Protein AF-0000000065761982 (afdb_homodimer)

Nearest PDB structures (foldseek):
  3r3d-assembly1_B-2  TM=9.951E-01  e=4.400E-27  Arthrobacter sp.
  3r3f-assembly1_B-2  TM=9.953E-01  e=5.885E-27  Arthrobacter sp.
  3r3c-assembly1_A  TM=9.927E-01  e=8.841E-27  Arthrobacter sp.
  3r37-assembly1_A  TM=9.951E-01  e=1.253E-26  Arthrobacter sp.
  3r3a-assembly1_A  TM=9.871E-01  e=9.370E-27  Arthrobacter sp.

Radius of gyration: 19.41 Å; Cα contacts (8 Å, |Δi|>4): 729; chains: 2; bounding box: 53×60×63 Å

Sequence (302 aa):
MHRTSNGSHATGGNLPDVASHYPVAYEQTLDGTVGFVIDEMTPERATASVEVTDTLRQRWGLVHGGAYCALAEMLATEATVAVVHEKGMMAVGQSNHTSFFRPVKEGHVRAEAVRIHAGSTTWFWDVSLRDDAGRLCAVSSMSIAVRPRRDMHRTSNGSHATGGNLPDVASHYPVAYEQTLDGTVGFVIDEMTPERATASVEVTDTLRQRWGLVHGGAYCALAEMLATEATVAVVHEKGMMAVGQSNHTSFFRPVKEGHVRAEAVRIHAGSTTWFWDVSLRDDAGRLCAVSSMSIAVRPRRD

InterPro domains:
  IPR003736 Phenylacetic acid degradation-related domain [TIGR00369] (33-144)
  IPR006683 Thioesterase domain [PF03061] (61-138)
  IPR029069 HotDog domain superfamily [SSF54637] (15-150)

Secondary structure (DSSP, 8-state):
-----------STTS----S--SS-GGGSHHHHHT-EEEEE-SSEEEEEEE--GGGB-TTSSBPHHHHHHHHHHHHHHHHHHHHGGGTEEEEEEEEEEEE-S---SSEEEEEEEEEEE-SSEEEEEEEEE-TT--EEEEEEEEEEEEE---/-----------STTS----S--SS-GGGSHHHHHT-EEEEE-SSEEEEEEE--GGGB-TTSSBPHHHHHHHHHHHHHHHHHHHHGGGTEEEEEEEEEEEE-S---SSEEEEEEEEEEE-SSEEEEEEEEE-TT--EEEEEEEEEEEEE---

Structure (mmCIF, N/CA/C/O backbone):
data_AF-0000000065761982-model_v1
#
loop_
_entity.id
_entity.type
_entity.pdbx_description
1 polymer '4-hydroxybenzoyl-CoA thioesterase'
#
loop_
_atom_site.group_PDB
_atom_site.id
_atom_site.type_symbol
_atom_site.label_atom_id
_atom_site.label_alt_id
_atom_site.label_comp_id
_atom_site.label_asym_id
_atom_site.label_entity_id
_atom_site.label_seq_id
_atom_site.pdbx_PDB_ins_code
_atom_site.Cartn_x
_atom_site.Cartn_y
_atom_site.Cartn_z
_atom_site.occupancy
_atom_site.B_iso_or_equiv
_atom_site.auth_seq_id
_atom_site.auth_comp_id
_atom_site.auth_asym_id
_atom_site.auth_atom_id
_atom_site.pdbx_PDB_model_num
ATOM 1 N N . MET A 1 1 ? 24.828 -3.092 -42.219 1 27.5 1 MET A N 1
ATOM 2 C CA . MET A 1 1 ? 23.875 -4.047 -41.625 1 27.5 1 MET A CA 1
ATOM 3 C C . MET A 1 1 ? 23.516 -3.668 -40.219 1 27.5 1 MET A C 1
ATOM 5 O O . MET A 1 1 ? 24.359 -3.746 -39.312 1 27.5 1 MET A O 1
ATOM 9 N N . HIS A 1 2 ? 22.656 -2.654 -39.938 1 27.55 2 HIS A N 1
ATOM 10 C CA . HIS A 1 2 ? 22.281 -1.934 -38.719 1 27.55 2 HIS A CA 1
ATOM 11 C C . HIS A 1 2 ? 21.5 -2.828 -37.781 1 27.55 2 HIS A C 1
ATOM 13 O O . HIS A 1 2 ? 20.406 -3.305 -38.125 1 27.55 2 HIS A O 1
ATOM 19 N N . ARG A 1 3 ? 22.141 -3.551 -36.844 1 27.58 3 ARG A N 1
ATOM 20 C CA . ARG A 1 3 ? 21.562 -4.41 -35.812 1 27.58 3 ARG A CA 1
ATOM 21 C C . ARG A 1 3 ? 20.578 -3.635 -34.938 1 27.58 3 ARG A C 1
ATOM 23 O O . ARG A 1 3 ? 20.984 -2.721 -34.219 1 27.58 3 ARG A O 1
ATOM 30 N N . THR A 1 4 ? 19.344 -3.475 -35.375 1 27.02 4 THR A N 1
ATOM 31 C CA . THR A 1 4 ? 18.266 -2.893 -34.594 1 27.02 4 THR A CA 1
ATOM 32 C C . THR A 1 4 ? 18.109 -3.609 -33.25 1 27.02 4 THR A C 1
ATOM 34 O O . THR A 1 4 ? 17.938 -4.828 -33.219 1 27.02 4 THR A O 1
ATOM 37 N N . SER A 1 5 ? 18.922 -3.27 -32.219 1 27.19 5 SER A N 1
ATOM 38 C CA . SER A 1 5 ? 18.797 -3.713 -30.844 1 27.19 5 SER A CA 1
ATOM 39 C C . SER A 1 5 ? 17.359 -3.574 -30.344 1 27.19 5 SER A C 1
ATOM 41 O O . SER A 1 5 ? 16.844 -2.463 -30.219 1 27.19 5 SER A O 1
ATOM 43 N N . ASN A 1 6 ? 16.406 -4.301 -30.875 1 28.42 6 ASN A N 1
ATOM 44 C CA . ASN A 1 6 ? 15.062 -4.309 -30.312 1 28.42 6 ASN A CA 1
ATOM 45 C C . ASN A 1 6 ? 15.078 -4.531 -28.797 1 28.42 6 ASN A C 1
ATOM 47 O O . ASN A 1 6 ? 15.469 -5.602 -28.328 1 28.42 6 ASN A O 1
ATOM 51 N N . GLY A 1 7 ? 15.602 -3.559 -28.078 1 29.47 7 GLY A N 1
ATOM 52 C CA . GLY A 1 7 ? 15.43 -3.572 -26.625 1 29.47 7 GLY A CA 1
ATOM 53 C C . GLY A 1 7 ? 14.102 -4.145 -26.188 1 29.47 7 GLY A C 1
ATOM 54 O O . GLY A 1 7 ? 13.047 -3.617 -26.531 1 29.47 7 GLY A O 1
ATOM 55 N N . SER A 1 8 ? 13.977 -5.434 -26.078 1 30.44 8 SER A N 1
ATOM 56 C CA . SER A 1 8 ? 12.828 -6.078 -25.438 1 30.44 8 SER A CA 1
ATOM 57 C C . SER A 1 8 ? 12.344 -5.281 -24.234 1 30.44 8 SER A C 1
ATOM 59 O O . SER A 1 8 ? 13.125 -4.996 -23.312 1 30.44 8 SER A O 1
ATOM 61 N N . HIS A 1 9 ? 11.633 -4.27 -24.359 1 31.91 9 HIS A N 1
ATOM 62 C CA . HIS A 1 9 ? 10.867 -3.746 -23.219 1 31.91 9 HIS A CA 1
ATOM 63 C C . HIS A 1 9 ? 10.461 -4.863 -22.266 1 31.91 9 HIS A C 1
ATOM 65 O O . HIS A 1 9 ? 9.828 -5.836 -22.672 1 31.91 9 HIS A O 1
ATOM 71 N N . ALA A 1 10 ? 11.289 -5.227 -21.344 1 35.72 10 ALA A N 1
ATOM 72 C CA . ALA A 1 10 ? 10.969 -6.129 -20.25 1 35.72 10 ALA A CA 1
ATOM 73 C C . ALA A 1 10 ? 9.516 -5.965 -19.797 1 35.72 10 ALA A C 1
ATOM 75 O O . ALA A 1 10 ? 9.18 -4.992 -19.125 1 35.72 10 ALA A O 1
ATOM 76 N N . THR A 1 11 ? 8.5 -6.168 -20.5 1 37.25 11 THR A N 1
ATOM 77 C CA . THR A 1 11 ? 7.137 -6.391 -20.047 1 37.25 11 THR A CA 1
ATOM 78 C C . THR A 1 11 ? 7.129 -7.051 -18.672 1 37.25 11 THR A C 1
ATOM 80 O O . THR A 1 11 ? 8.148 -7.59 -18.219 1 37.25 11 THR A O 1
ATOM 83 N N . GLY A 1 12 ? 5.973 -6.984 -17.812 1 48.62 12 GLY A N 1
ATOM 84 C CA . GLY A 1 12 ? 5.605 -7.812 -16.688 1 48.62 12 GLY A CA 1
ATOM 85 C C . GLY A 1 12 ? 6.082 -9.25 -16.812 1 48.62 12 GLY A C 1
ATOM 86 O O . GLY A 1 12 ? 5.293 -10.188 -16.656 1 48.62 12 GLY A O 1
ATOM 87 N N . GLY A 1 13 ? 6.961 -9.477 -17.391 1 55.09 13 GLY A N 1
ATOM 88 C CA . GLY A 1 13 ? 7.301 -10.672 -18.141 1 55.09 13 GLY A CA 1
ATOM 89 C C . GLY A 1 13 ? 7.375 -11.914 -17.266 1 55.09 13 GLY A C 1
ATOM 90 O O . GLY A 1 13 ? 7.133 -13.023 -17.75 1 55.09 13 GLY A O 1
ATOM 91 N N . ASN A 1 14 ? 7.547 -11.688 -15.844 1 71.25 14 ASN A N 1
ATOM 92 C CA . ASN A 1 14 ? 7.688 -12.969 -15.148 1 71.25 14 ASN A CA 1
ATOM 93 C C . ASN A 1 14 ? 6.492 -13.258 -14.25 1 71.25 14 ASN A C 1
ATOM 95 O O . ASN A 1 14 ? 6.621 -13.945 -13.242 1 71.25 14 ASN A O 1
ATOM 99 N N . LEU A 1 15 ? 5.402 -12.633 -14.688 1 81.5 15 LEU A N 1
ATOM 100 C CA . LEU A 1 15 ? 4.207 -13.016 -13.938 1 81.5 15 LEU A CA 1
ATOM 101 C C . LEU A 1 15 ? 3.797 -14.445 -14.258 1 81.5 15 LEU A C 1
ATOM 103 O O . LEU A 1 15 ? 3.975 -14.914 -15.391 1 81.5 15 LEU A O 1
ATOM 107 N N . PRO A 1 16 ? 3.35 -15.062 -13.227 1 77.5 16 PRO A N 1
ATOM 108 C CA . PRO A 1 16 ? 2.828 -16.391 -13.578 1 77.5 16 PRO A CA 1
ATOM 109 C C . PRO A 1 16 ? 1.699 -16.312 -14.602 1 77.5 16 PRO A C 1
ATOM 111 O O . PRO A 1 16 ? 0.813 -15.469 -14.5 1 77.5 16 PRO A O 1
ATOM 114 N N . ASP A 1 17 ? 1.827 -17.016 -15.727 1 79.5 17 ASP A N 1
ATOM 115 C CA . ASP A 1 17 ? 0.763 -17.125 -16.719 1 79.5 17 ASP A CA 1
ATOM 116 C C . ASP A 1 17 ? -0.228 -18.234 -16.344 1 79.5 17 ASP A C 1
ATOM 118 O O . ASP A 1 17 ? -0.032 -19.391 -16.688 1 79.5 17 ASP A O 1
ATOM 122 N N . VAL A 1 18 ? -1.232 -17.797 -15.602 1 73.5 18 VAL A N 1
ATOM 123 C CA . VAL A 1 18 ? -2.135 -18.812 -15.07 1 73.5 18 VAL A CA 1
ATOM 124 C C . VAL A 1 18 ? -3.512 -18.672 -15.711 1 73.5 18 VAL A C 1
ATOM 126 O O . VAL A 1 18 ? -4.449 -19.391 -15.359 1 73.5 18 VAL A O 1
ATOM 129 N N . ALA A 1 19 ? -3.678 -17.781 -16.531 1 73.25 19 ALA A N 1
ATOM 130 C CA . ALA A 1 19 ? -4.953 -17.609 -17.219 1 73.25 19 ALA A CA 1
ATOM 131 C C . ALA A 1 19 ? -4.746 -17.047 -18.625 1 73.25 19 ALA A C 1
ATOM 133 O O . ALA A 1 19 ? -3.822 -16.266 -18.859 1 73.25 19 ALA A O 1
ATOM 134 N N . SER A 1 20 ? -5.617 -17.531 -19.453 1 70.81 20 SER A N 1
ATOM 135 C CA . SER A 1 20 ? -5.574 -17.016 -20.812 1 70.81 20 SER A CA 1
ATOM 136 C C . SER A 1 20 ? -5.918 -15.523 -20.859 1 70.81 20 SER A C 1
ATOM 138 O O . SER A 1 20 ? -5.324 -14.766 -21.625 1 70.81 20 SER A O 1
ATOM 140 N N . HIS A 1 21 ? -6.918 -15.258 -19.969 1 82.19 21 HIS A N 1
ATOM 141 C CA . HIS A 1 21 ? -7.352 -13.867 -19.891 1 82.19 21 HIS A CA 1
ATOM 142 C C . HIS A 1 21 ? -7.566 -13.438 -18.438 1 82.19 21 HIS A C 1
ATOM 144 O O . HIS A 1 21 ? -8.133 -14.188 -17.641 1 82.19 21 HIS A O 1
ATOM 150 N N . TYR A 1 22 ? -6.977 -12.266 -18.172 1 89.81 22 TYR A N 1
ATOM 151 C CA . TYR A 1 22 ? -7.215 -11.648 -16.859 1 89.81 22 TYR A CA 1
ATOM 152 C C . TYR A 1 22 ? -8.25 -10.539 -16.969 1 89.81 22 TYR A C 1
ATOM 154 O O . TYR A 1 22 ? -8.258 -9.773 -17.938 1 89.81 22 TYR A O 1
ATOM 162 N N . PRO A 1 23 ? -9.102 -10.398 -16.016 1 91.56 23 PRO A N 1
ATOM 163 C CA . PRO A 1 23 ? -10.133 -9.352 -16.031 1 91.56 23 PRO A CA 1
ATOM 164 C C . PRO A 1 23 ? -9.547 -7.957 -16.219 1 91.56 23 PRO A C 1
ATOM 166 O O . PRO A 1 23 ? -10.195 -7.082 -16.797 1 91.56 23 PRO A O 1
ATOM 169 N N . VAL A 1 24 ? -8.352 -7.754 -15.727 1 94.56 24 VAL A N 1
ATOM 170 C CA . VAL A 1 24 ? -7.684 -6.465 -15.891 1 94.56 24 VAL A CA 1
ATOM 171 C C . VAL A 1 24 ? -6.305 -6.672 -16.516 1 94.56 24 VAL A C 1
ATOM 173 O O . VAL A 1 24 ? -5.512 -7.48 -16.016 1 94.56 24 VAL A O 1
ATOM 176 N N . ALA A 1 25 ? -6.133 -5.898 -17.594 1 93.5 25 ALA A N 1
ATOM 177 C CA . ALA A 1 25 ? -4.797 -5.941 -18.188 1 93.5 25 ALA A CA 1
ATOM 178 C C . ALA A 1 25 ? -3.748 -5.41 -17.219 1 93.5 25 ALA A C 1
ATOM 180 O O . ALA A 1 25 ? -3.98 -4.41 -16.531 1 93.5 25 ALA A O 1
ATOM 181 N N . TYR A 1 26 ? -2.668 -6.082 -17.203 1 93.38 26 TYR A N 1
ATOM 182 C CA . TYR A 1 26 ? -1.64 -5.738 -16.234 1 93.38 26 TYR A CA 1
ATOM 183 C C . TYR A 1 26 ? -1.338 -4.246 -16.25 1 93.38 26 TYR A C 1
ATOM 185 O O . TYR A 1 26 ? -1.271 -3.6 -15.211 1 93.38 26 TYR A O 1
ATOM 193 N N . GLU A 1 27 ? -1.198 -3.68 -17.438 1 94.62 27 GLU A N 1
ATOM 194 C CA . GLU A 1 27 ? -0.799 -2.285 -17.594 1 94.62 27 GLU A CA 1
ATOM 195 C C . GLU A 1 27 ? -1.862 -1.34 -17.047 1 94.62 27 GLU A C 1
ATOM 197 O O . GLU A 1 27 ? -1.591 -0.16 -16.812 1 94.62 27 GLU A O 1
ATOM 202 N N . GLN A 1 28 ? -3.008 -1.863 -16.812 1 96.94 28 GLN A N 1
ATOM 203 C CA . GLN A 1 28 ? -4.105 -1.03 -16.344 1 96.94 28 GLN A CA 1
ATOM 204 C C . GLN A 1 28 ? -4.293 -1.186 -14.828 1 96.94 28 GLN A C 1
ATOM 206 O O . GLN A 1 28 ? -5.043 -0.427 -14.211 1 96.94 28 GLN A O 1
ATOM 211 N N . THR A 1 29 ? -3.598 -2.225 -14.25 1 98.31 29 THR A N 1
ATOM 212 C CA . THR A 1 29 ? -3.682 -2.488 -12.812 1 98.31 29 THR A CA 1
ATOM 213 C C . THR A 1 29 ? -2.848 -1.48 -12.031 1 98.31 29 THR A C 1
ATOM 215 O O . THR A 1 29 ? -2.104 -0.692 -12.617 1 98.31 29 THR A O 1
ATOM 218 N N . LEU A 1 30 ? -3.014 -1.509 -10.695 1 98.69 30 LEU A N 1
ATOM 219 C CA . LEU A 1 30 ? -2.119 -0.748 -9.836 1 98.69 30 LEU A CA 1
ATOM 220 C C . LEU A 1 30 ? -0.662 -1.081 -10.133 1 98.69 30 LEU A C 1
ATOM 222 O O . LEU A 1 30 ? 0.16 -0.181 -10.32 1 98.69 30 LEU A O 1
ATOM 226 N N . ASP A 1 31 ? -0.368 -2.359 -10.234 1 98.31 31 ASP A N 1
ATOM 227 C CA . ASP A 1 31 ? 0.996 -2.832 -10.445 1 98.31 31 ASP A CA 1
ATOM 228 C C . ASP A 1 31 ? 1.575 -2.26 -11.742 1 98.31 31 ASP A C 1
ATOM 230 O O . ASP A 1 31 ? 2.697 -1.75 -11.75 1 98.31 31 ASP A O 1
ATOM 234 N N . GLY A 1 32 ? 0.803 -2.355 -12.758 1 97.75 32 GLY A N 1
ATOM 235 C CA . GLY A 1 32 ? 1.251 -1.851 -14.047 1 97.75 32 GLY A CA 1
ATOM 236 C C . GLY A 1 32 ? 1.387 -0.341 -14.078 1 97.75 32 GLY A C 1
ATOM 237 O O . GLY A 1 32 ? 2.324 0.19 -14.68 1 97.75 32 GLY A O 1
ATOM 238 N N . THR A 1 33 ? 0.476 0.28 -13.453 1 97.88 33 THR A N 1
ATOM 239 C CA . THR A 1 33 ? 0.459 1.738 -13.43 1 97.88 33 THR A CA 1
ATOM 240 C C . THR A 1 33 ? 1.71 2.283 -12.75 1 97.88 33 THR A C 1
ATOM 242 O O . THR A 1 33 ? 2.307 3.254 -13.219 1 97.88 33 THR A O 1
ATOM 245 N N . VAL A 1 34 ? 2.113 1.638 -11.68 1 98.19 34 VAL A N 1
ATOM 246 C CA . VAL A 1 34 ? 3.256 2.166 -10.945 1 98.19 34 VAL A CA 1
ATOM 247 C C . VAL A 1 34 ? 4.547 1.559 -11.484 1 98.19 34 VAL A C 1
ATOM 249 O O . VAL A 1 34 ? 5.641 2.043 -11.195 1 98.19 34 VAL A O 1
ATOM 252 N N . GLY A 1 35 ? 4.461 0.451 -12.102 1 98.06 35 GLY A N 1
ATOM 253 C CA . GLY A 1 35 ? 5.613 -0.066 -12.82 1 98.06 35 GLY A CA 1
ATOM 254 C C . GLY A 1 35 ? 6.324 -1.185 -12.086 1 98.06 35 GLY A C 1
ATOM 255 O O . GLY A 1 35 ? 7.547 -1.322 -12.18 1 98.06 35 GLY A O 1
ATOM 256 N N . PHE A 1 36 ? 5.617 -2.02 -11.367 1 98.56 36 PHE A N 1
ATOM 257 C CA . PHE A 1 36 ? 6.234 -3.162 -10.703 1 98.56 36 PHE A CA 1
ATOM 258 C C . PHE A 1 36 ? 6.688 -4.203 -11.719 1 98.56 36 PHE A C 1
ATOM 260 O O . PHE A 1 36 ? 5.973 -4.488 -12.688 1 98.56 36 PHE A O 1
ATOM 267 N N . VAL A 1 37 ? 7.887 -4.73 -11.43 1 97.94 37 VAL A N 1
ATOM 268 C CA . VAL A 1 37 ? 8.43 -5.77 -12.297 1 97.94 37 VAL A CA 1
ATOM 269 C C . VAL A 1 37 ? 8.906 -6.949 -11.461 1 97.94 37 VAL A C 1
ATOM 271 O O . VAL A 1 37 ? 9.703 -6.785 -10.539 1 97.94 37 VAL A O 1
ATOM 274 N N . ILE A 1 38 ? 8.398 -8.117 -11.766 1 98.12 38 ILE A N 1
ATOM 275 C CA . ILE A 1 38 ? 8.961 -9.312 -11.141 1 98.12 38 ILE A CA 1
ATOM 276 C C . ILE A 1 38 ? 10.25 -9.711 -11.852 1 98.12 38 ILE A C 1
ATOM 278 O O . ILE A 1 38 ? 10.266 -9.906 -13.062 1 98.12 38 ILE A O 1
ATOM 282 N N . ASP A 1 39 ? 11.258 -9.93 -11.062 1 97.94 39 ASP A N 1
ATOM 283 C CA . ASP A 1 39 ? 12.578 -10.203 -11.625 1 97.94 39 ASP A CA 1
ATOM 284 C C . ASP A 1 39 ? 12.859 -11.703 -11.664 1 97.94 39 ASP A C 1
ATOM 286 O O . ASP A 1 39 ? 13.43 -12.203 -12.633 1 97.94 39 ASP A O 1
ATOM 290 N N . GLU A 1 40 ? 12.594 -12.312 -10.547 1 97.19 40 GLU A N 1
ATOM 291 C CA . GLU A 1 40 ? 12.781 -13.75 -10.375 1 97.19 40 GLU A CA 1
ATOM 292 C C . GLU A 1 40 ? 11.695 -14.352 -9.484 1 97.19 40 GLU A C 1
ATOM 294 O O . GLU A 1 40 ? 11.156 -13.664 -8.617 1 97.19 40 GLU A O 1
ATOM 299 N N . MET A 1 41 ? 11.438 -15.648 -9.805 1 97.25 41 MET A N 1
ATOM 300 C CA . MET A 1 41 ? 10.43 -16.297 -8.977 1 97.25 41 MET A CA 1
ATOM 301 C C . MET A 1 41 ? 10.688 -17.812 -8.906 1 97.25 41 MET A C 1
ATOM 303 O O . MET A 1 41 ? 10.758 -18.484 -9.93 1 97.25 41 MET A O 1
ATOM 307 N N . THR A 1 42 ? 10.891 -18.25 -7.773 1 95.81 42 THR A N 1
ATOM 308 C CA . THR A 1 42 ? 10.867 -19.656 -7.406 1 95.81 42 THR A CA 1
ATOM 309 C C . THR A 1 42 ? 9.781 -19.922 -6.363 1 95.81 42 THR A C 1
ATOM 311 O O . THR A 1 42 ? 9.18 -18.984 -5.832 1 95.81 42 THR A O 1
ATOM 314 N N . PRO A 1 43 ? 9.5 -21.172 -6.082 1 95.56 43 PRO A N 1
ATOM 315 C CA . PRO A 1 43 ? 8.461 -21.469 -5.098 1 95.56 43 PRO A CA 1
ATOM 316 C C . PRO A 1 43 ? 8.766 -20.891 -3.717 1 95.56 43 PRO A C 1
ATOM 318 O O . PRO A 1 43 ? 7.852 -20.609 -2.941 1 95.56 43 PRO A O 1
ATOM 321 N N . GLU A 1 44 ? 10.016 -20.656 -3.453 1 97.94 44 GLU A N 1
ATOM 322 C CA . GLU A 1 44 ? 10.367 -20.281 -2.084 1 97.94 44 GLU A CA 1
ATOM 323 C C . GLU A 1 44 ? 10.93 -18.875 -2.021 1 97.94 44 GLU A C 1
ATOM 325 O O . GLU A 1 44 ? 11.18 -18.344 -0.935 1 97.94 44 GLU A O 1
ATOM 330 N N . ARG A 1 45 ? 11.203 -18.328 -3.178 1 98.44 45 ARG A N 1
ATOM 331 C CA . ARG A 1 45 ? 11.844 -17.031 -3.242 1 98.44 45 ARG A CA 1
ATOM 332 C C . ARG A 1 45 ? 11.438 -16.281 -4.512 1 98.44 45 ARG A C 1
ATOM 334 O O . ARG A 1 45 ? 11.367 -16.875 -5.59 1 98.44 45 ARG A O 1
ATOM 341 N N . ALA A 1 46 ? 11.219 -14.969 -4.344 1 98.69 46 ALA A N 1
ATOM 342 C CA . ALA A 1 46 ? 10.93 -14.133 -5.504 1 98.69 46 ALA A CA 1
ATOM 343 C C . ALA A 1 46 ? 11.5 -12.727 -5.316 1 98.69 46 ALA A C 1
ATOM 345 O O . ALA A 1 46 ? 11.633 -12.25 -4.188 1 98.69 46 ALA A O 1
ATOM 346 N N . THR A 1 47 ? 11.852 -12.109 -6.434 1 98.81 47 THR A N 1
ATOM 347 C CA . THR A 1 47 ? 12.336 -10.734 -6.406 1 98.81 47 THR A CA 1
ATOM 348 C C . THR A 1 47 ? 11.57 -9.867 -7.406 1 98.81 47 THR A C 1
ATOM 350 O O . THR A 1 47 ? 11.094 -10.367 -8.43 1 98.81 47 THR A O 1
ATOM 353 N N . ALA A 1 48 ? 11.445 -8.625 -7.059 1 98.81 48 ALA A N 1
ATOM 354 C CA . ALA A 1 48 ? 10.82 -7.617 -7.91 1 98.81 48 ALA A CA 1
ATOM 355 C C . ALA A 1 48 ? 11.508 -6.262 -7.742 1 98.81 48 ALA A C 1
ATOM 357 O O . ALA A 1 48 ? 12.234 -6.043 -6.77 1 98.81 48 ALA A O 1
ATOM 358 N N . SER A 1 49 ? 11.25 -5.418 -8.695 1 98.81 49 SER A N 1
ATOM 359 C CA . SER A 1 49 ? 11.797 -4.066 -8.633 1 98.81 49 SER A CA 1
ATOM 360 C C . SER A 1 49 ? 10.844 -3.051 -9.25 1 98.81 49 SER A C 1
ATOM 362 O O . SER A 1 49 ? 9.898 -3.424 -9.953 1 98.81 49 SER A O 1
ATOM 364 N N . VAL A 1 50 ? 11.141 -1.801 -8.953 1 98.88 50 VAL A N 1
ATOM 365 C CA . VAL A 1 50 ? 10.391 -0.69 -9.539 1 98.88 50 VAL A CA 1
ATOM 366 C C . VAL A 1 50 ? 11.273 0.554 -9.594 1 98.88 50 VAL A C 1
ATOM 368 O O . VAL A 1 50 ? 12.055 0.814 -8.664 1 98.88 50 VAL A O 1
ATOM 371 N N . GLU A 1 51 ? 11.148 1.215 -10.695 1 98.88 51 GLU A N 1
ATOM 372 C CA . GLU A 1 51 ? 11.773 2.529 -10.789 1 98.88 51 GLU A CA 1
ATOM 373 C C . GLU A 1 51 ? 10.977 3.574 -10.008 1 98.88 51 GLU A C 1
ATOM 375 O O . GLU A 1 51 ? 9.75 3.6 -10.078 1 98.88 51 GLU A O 1
ATOM 380 N N . VAL A 1 52 ? 11.719 4.441 -9.273 1 98.88 52 VAL A N 1
ATOM 381 C CA . VAL A 1 52 ? 11.062 5.52 -8.547 1 98.88 52 VAL A CA 1
ATOM 382 C C . VAL A 1 52 ? 10.703 6.648 -9.516 1 98.88 52 VAL A C 1
ATOM 384 O O . VAL A 1 52 ? 11.586 7.371 -9.984 1 98.88 52 VAL A O 1
ATOM 387 N N . THR A 1 53 ? 9.461 6.773 -9.852 1 98.75 53 THR A N 1
ATOM 388 C CA . THR A 1 53 ? 8.875 7.871 -10.617 1 98.75 53 THR A CA 1
ATOM 389 C C . THR A 1 53 ? 7.91 8.672 -9.75 1 98.75 53 THR A C 1
ATOM 391 O O . THR A 1 53 ? 7.672 8.328 -8.594 1 98.75 53 THR A O 1
ATOM 394 N N . ASP A 1 54 ? 7.383 9.703 -10.242 1 98.5 54 ASP A N 1
ATOM 395 C CA . ASP A 1 54 ? 6.445 10.516 -9.484 1 98.5 54 ASP A CA 1
ATOM 396 C C . ASP A 1 54 ? 5.207 9.711 -9.086 1 98.5 54 ASP A C 1
ATOM 398 O O . ASP A 1 54 ? 4.637 9.93 -8.016 1 98.5 54 ASP A O 1
ATOM 402 N N . THR A 1 55 ? 4.824 8.766 -9.883 1 98.38 55 THR A N 1
ATOM 403 C CA . THR A 1 55 ? 3.633 7.961 -9.625 1 98.38 55 THR A CA 1
ATOM 404 C C . THR A 1 55 ? 3.84 7.051 -8.422 1 98.38 55 THR A C 1
ATOM 406 O O . THR A 1 55 ? 2.885 6.469 -7.902 1 98.38 55 THR A O 1
ATOM 409 N N . LEU A 1 56 ? 5.059 6.914 -7.957 1 98.69 56 LEU A N 1
ATOM 410 C CA . LEU A 1 56 ? 5.359 6.086 -6.793 1 98.69 56 LEU A CA 1
ATOM 411 C C . LEU A 1 56 ? 5.512 6.945 -5.543 1 98.69 56 LEU A C 1
ATOM 413 O O . LEU A 1 56 ? 5.633 6.414 -4.434 1 98.69 56 LEU A O 1
ATOM 417 N N . ARG A 1 57 ? 5.484 8.258 -5.695 1 98.69 57 ARG A N 1
ATOM 418 C CA . ARG A 1 57 ? 5.863 9.172 -4.625 1 98.69 57 ARG A CA 1
ATOM 419 C C . ARG A 1 57 ? 4.633 9.766 -3.945 1 98.69 57 ARG A C 1
ATOM 421 O O . ARG A 1 57 ? 3.533 9.734 -4.504 1 98.69 57 ARG A O 1
ATOM 428 N N . GLN A 1 58 ? 4.891 10.219 -2.756 1 97.25 58 GLN A N 1
ATOM 429 C CA . GLN A 1 58 ? 3.992 11.164 -2.107 1 97.25 58 GLN A CA 1
ATOM 430 C C . GLN A 1 58 ? 4.398 12.609 -2.416 1 97.25 58 GLN A C 1
ATOM 432 O O . GLN A 1 58 ? 5.395 12.844 -3.104 1 97.25 58 GLN A O 1
ATOM 437 N N . ARG A 1 59 ? 3.596 13.516 -2.049 1 95.06 59 ARG A N 1
ATOM 438 C CA . ARG A 1 59 ? 3.707 14.883 -2.557 1 95.06 59 ARG A CA 1
ATOM 439 C C . ARG A 1 59 ? 4.992 15.547 -2.072 1 95.06 59 ARG A C 1
ATOM 441 O O . ARG A 1 59 ? 5.441 16.531 -2.648 1 95.06 59 ARG A O 1
ATOM 448 N N . TRP A 1 60 ? 5.664 15.031 -1.065 1 94.5 60 TRP A N 1
ATOM 449 C CA . TRP A 1 60 ? 6.906 15.602 -0.56 1 94.5 60 TRP A CA 1
ATOM 450 C C . TRP A 1 60 ? 8.109 15.008 -1.286 1 94.5 60 TRP A C 1
ATOM 452 O O . TRP A 1 60 ? 9.258 15.344 -0.977 1 94.5 60 TRP A O 1
ATOM 462 N N . GLY A 1 61 ? 7.855 14.078 -2.131 1 97.25 61 GLY A N 1
ATOM 463 C CA . GLY A 1 61 ? 8.906 13.602 -3.014 1 97.25 61 GLY A CA 1
ATOM 464 C C . GLY A 1 61 ? 9.484 12.266 -2.58 1 97.25 61 GLY A C 1
ATOM 465 O O . GLY A 1 61 ? 10.336 11.695 -3.271 1 97.25 61 GLY A O 1
ATOM 466 N N . LEU A 1 62 ? 9.062 11.82 -1.493 1 98.12 62 LEU A N 1
ATOM 467 C CA . LEU A 1 62 ? 9.5 10.508 -1.019 1 98.12 62 LEU A CA 1
ATOM 468 C C . LEU A 1 62 ? 8.633 9.398 -1.605 1 98.12 62 LEU A C 1
ATOM 470 O O . LEU A 1 62 ? 7.457 9.625 -1.913 1 98.12 62 LEU A O 1
ATOM 474 N N . VAL A 1 63 ? 9.25 8.219 -1.742 1 98.88 63 VAL A N 1
ATOM 475 C CA . VAL A 1 63 ? 8.422 7.062 -2.074 1 98.88 63 VAL A CA 1
ATOM 476 C C . VAL A 1 63 ? 7.309 6.906 -1.043 1 98.88 63 VAL A C 1
ATOM 478 O O . VAL A 1 63 ? 7.551 7.008 0.162 1 98.88 63 VAL A O 1
ATOM 481 N N . HIS A 1 64 ? 6.148 6.719 -1.521 1 98.94 64 HIS A N 1
ATOM 482 C CA . HIS A 1 64 ? 4.957 6.531 -0.702 1 98.94 64 HIS A CA 1
ATOM 483 C C . HIS A 1 64 ? 5.059 5.258 0.135 1 98.94 64 HIS A C 1
ATOM 485 O O . HIS A 1 64 ? 5.398 4.195 -0.385 1 98.94 64 HIS A O 1
ATOM 491 N N . GLY A 1 65 ? 4.766 5.312 1.426 1 98.88 65 GLY A N 1
ATOM 492 C CA . GLY A 1 65 ? 4.781 4.105 2.24 1 98.88 65 GLY A CA 1
ATOM 493 C C . GLY A 1 65 ? 3.891 3.008 1.691 1 98.88 65 GLY A C 1
ATOM 494 O O . GLY A 1 65 ? 4.211 1.823 1.816 1 98.88 65 GLY A O 1
ATOM 495 N N . GLY A 1 66 ? 2.795 3.381 1.152 1 98.88 66 GLY A N 1
ATOM 496 C CA . GLY A 1 66 ? 1.87 2.439 0.541 1 98.88 66 GLY A CA 1
ATOM 497 C C . GLY A 1 66 ? 2.455 1.727 -0.665 1 98.88 66 GLY A C 1
ATOM 498 O O . GLY A 1 66 ? 1.983 0.654 -1.048 1 98.88 66 GLY A O 1
ATOM 499 N N . ALA A 1 67 ? 3.418 2.369 -1.307 1 98.94 67 ALA A N 1
ATOM 500 C CA . ALA A 1 67 ? 4.07 1.729 -2.447 1 98.94 67 ALA A CA 1
ATOM 501 C C . ALA A 1 67 ? 4.883 0.517 -2.002 1 98.94 67 ALA A C 1
ATOM 503 O O . ALA A 1 67 ? 4.895 -0.513 -2.68 1 98.94 67 ALA A O 1
ATOM 504 N N . TYR A 1 68 ? 5.59 0.668 -0.874 1 98.94 68 TYR A N 1
ATOM 505 C CA . TYR A 1 68 ? 6.293 -0.481 -0.316 1 98.94 68 TYR A CA 1
ATOM 506 C C . TYR A 1 68 ? 5.328 -1.627 -0.031 1 98.94 68 TYR A C 1
ATOM 508 O O . TYR A 1 68 ? 5.602 -2.777 -0.386 1 98.94 68 TYR A O 1
ATOM 516 N N . CYS A 1 69 ? 4.234 -1.289 0.604 1 99 69 CYS A N 1
ATOM 517 C CA . CYS A 1 69 ? 3.219 -2.285 0.925 1 99 69 CYS A CA 1
ATOM 518 C C . CYS A 1 69 ? 2.725 -2.986 -0.335 1 99 69 CYS A C 1
ATOM 520 O O . CYS A 1 69 ? 2.625 -4.215 -0.369 1 99 69 CYS A O 1
ATOM 522 N N . ALA A 1 70 ? 2.443 -2.203 -1.326 1 98.94 70 ALA A N 1
ATOM 523 C CA . ALA A 1 70 ? 1.878 -2.746 -2.559 1 98.94 70 ALA A CA 1
ATOM 524 C C . ALA A 1 70 ? 2.869 -3.676 -3.252 1 98.94 70 ALA A C 1
ATOM 526 O O . ALA A 1 70 ? 2.486 -4.73 -3.766 1 98.94 70 ALA A O 1
ATOM 527 N N . LEU A 1 71 ? 4.125 -3.279 -3.301 1 98.94 71 LEU A N 1
ATOM 528 C CA . LEU A 1 71 ? 5.152 -4.109 -3.928 1 98.94 71 LEU A CA 1
ATOM 529 C C . LEU A 1 71 ? 5.289 -5.441 -3.203 1 98.94 71 LEU A C 1
ATOM 531 O O . LEU A 1 71 ? 5.34 -6.496 -3.84 1 98.94 71 LEU A O 1
ATOM 535 N N . ALA A 1 72 ? 5.344 -5.355 -1.914 1 98.94 72 ALA A N 1
ATOM 536 C CA . ALA A 1 72 ? 5.422 -6.57 -1.105 1 98.94 72 ALA A CA 1
ATOM 537 C C . ALA A 1 72 ? 4.191 -7.449 -1.315 1 98.94 72 ALA A C 1
ATOM 539 O O . ALA A 1 72 ? 4.309 -8.664 -1.468 1 98.94 72 ALA A O 1
ATOM 540 N N . GLU A 1 73 ? 3.037 -6.844 -1.302 1 98.88 73 GLU A N 1
ATOM 541 C CA . GLU A 1 73 ? 1.768 -7.539 -1.491 1 98.88 73 GLU A CA 1
ATOM 542 C C . GLU A 1 73 ? 1.736 -8.273 -2.828 1 98.88 73 GLU A C 1
ATOM 544 O O . GLU A 1 73 ? 1.438 -9.469 -2.875 1 98.88 73 GLU A O 1
ATOM 549 N N . MET A 1 74 ? 2.059 -7.566 -3.852 1 98.69 74 MET A N 1
ATOM 550 C CA . MET A 1 74 ? 2.049 -8.164 -5.184 1 98.69 74 MET A CA 1
ATOM 551 C C . MET A 1 74 ? 3.023 -9.336 -5.266 1 98.69 74 MET A C 1
ATOM 553 O O . MET A 1 74 ? 2.67 -10.406 -5.754 1 98.69 74 MET A O 1
ATOM 557 N N . LEU A 1 75 ? 4.188 -9.133 -4.754 1 98.81 75 LEU A N 1
ATOM 558 C CA . LEU A 1 75 ? 5.242 -10.133 -4.887 1 98.81 75 LEU A CA 1
ATOM 559 C C . LEU A 1 75 ? 4.875 -11.414 -4.152 1 98.81 75 LEU A C 1
ATOM 561 O O . LEU A 1 75 ? 4.965 -12.508 -4.719 1 98.81 75 LEU A O 1
ATOM 565 N N . ALA A 1 76 ? 4.477 -11.25 -2.906 1 98.81 76 ALA A N 1
ATOM 566 C CA . ALA A 1 76 ? 4.125 -12.422 -2.102 1 98.81 76 ALA A CA 1
ATOM 567 C C . ALA A 1 76 ? 2.928 -13.156 -2.695 1 98.81 76 ALA A C 1
ATOM 569 O O . ALA A 1 76 ? 2.918 -14.383 -2.764 1 98.81 76 ALA A O 1
ATOM 570 N N . THR A 1 77 ? 1.936 -12.453 -3.111 1 98.56 77 THR A N 1
ATOM 571 C CA . THR A 1 77 ? 0.732 -13.07 -3.66 1 98.56 77 THR A CA 1
ATOM 572 C C . THR A 1 77 ? 1.041 -13.789 -4.973 1 98.56 77 THR A C 1
ATOM 574 O O . THR A 1 77 ? 0.654 -14.945 -5.16 1 98.56 77 THR A O 1
ATOM 577 N N . GLU A 1 78 ? 1.77 -13.141 -5.855 1 97.75 78 GLU A N 1
ATOM 578 C CA . GLU A 1 78 ? 2.084 -13.758 -7.141 1 97.75 78 GLU A CA 1
ATOM 579 C C . GLU A 1 78 ? 2.975 -14.984 -6.965 1 97.75 78 GLU A C 1
ATOM 581 O O . GLU A 1 78 ? 2.842 -15.961 -7.699 1 97.75 78 GLU A O 1
ATOM 586 N N . ALA A 1 79 ? 3.902 -14.875 -6.031 1 98 79 ALA A N 1
ATOM 587 C CA . ALA A 1 79 ? 4.746 -16.031 -5.762 1 98 79 ALA A CA 1
ATOM 588 C C . ALA A 1 79 ? 3.918 -17.219 -5.262 1 98 79 ALA A C 1
ATOM 590 O O . ALA A 1 79 ? 4.203 -18.375 -5.594 1 98 79 ALA A O 1
ATOM 591 N N . THR A 1 80 ? 2.961 -16.922 -4.465 1 98.38 80 THR A N 1
ATOM 592 C CA . THR A 1 80 ? 2.064 -17.969 -3.98 1 98.38 80 THR A CA 1
ATOM 593 C C . THR A 1 80 ? 1.218 -18.531 -5.121 1 98.38 80 THR A C 1
ATOM 595 O O . THR A 1 80 ? 1.098 -19.75 -5.277 1 98.38 80 THR A O 1
ATOM 598 N N . VAL A 1 81 ? 0.656 -17.672 -5.938 1 97.25 81 VAL A N 1
ATOM 599 C CA . VAL A 1 81 ? -0.167 -18.062 -7.078 1 97.25 81 VAL A CA 1
ATOM 600 C C . VAL A 1 81 ? 0.619 -19 -7.992 1 97.25 81 VAL A C 1
ATOM 602 O O . VAL A 1 81 ? 0.088 -20.016 -8.461 1 97.25 81 VAL A O 1
ATOM 605 N N . ALA A 1 82 ? 1.842 -18.734 -8.18 1 95.75 82 ALA A N 1
ATOM 606 C CA . ALA A 1 82 ? 2.693 -19.5 -9.078 1 95.75 82 ALA A CA 1
ATOM 607 C C . ALA A 1 82 ? 2.754 -20.969 -8.648 1 95.75 82 ALA A C 1
ATOM 609 O O . ALA A 1 82 ? 2.93 -21.859 -9.484 1 95.75 82 ALA A O 1
ATOM 610 N N . VAL A 1 83 ? 2.566 -21.156 -7.414 1 96.31 83 VAL A N 1
ATOM 611 C CA . VAL A 1 83 ? 2.701 -22.516 -6.895 1 96.31 83 VAL A CA 1
ATOM 612 C C . VAL A 1 83 ? 1.326 -23.172 -6.816 1 96.31 83 VAL A C 1
ATOM 614 O O . VAL A 1 83 ? 1.164 -24.328 -7.207 1 96.31 83 VAL A O 1
ATOM 617 N N . VAL A 1 84 ? 0.335 -22.422 -6.488 1 96.81 84 VAL A N 1
ATOM 618 C CA . VAL A 1 84 ? -0.881 -23.094 -6.039 1 96.81 84 VAL A CA 1
ATOM 619 C C . VAL A 1 84 ? -1.906 -23.125 -7.168 1 96.81 84 VAL A C 1
ATOM 621 O O . VAL A 1 84 ? -2.863 -23.891 -7.129 1 96.81 84 VAL A O 1
ATOM 624 N N . HIS A 1 85 ? -1.777 -22.328 -8.109 1 94.31 85 HIS A N 1
ATOM 625 C CA . HIS A 1 85 ? -2.809 -22.188 -9.133 1 94.31 85 HIS A CA 1
ATOM 626 C C . HIS A 1 85 ? -3.012 -23.484 -9.906 1 94.31 85 HIS A C 1
ATOM 628 O O . HIS A 1 85 ? -4.148 -23.859 -10.203 1 94.31 85 HIS A O 1
ATOM 634 N N . GLU A 1 86 ? -1.956 -24.141 -10.203 1 91.5 86 GLU A N 1
ATOM 635 C CA . GLU A 1 86 ? -2.045 -25.375 -10.977 1 91.5 86 GLU A CA 1
ATOM 636 C C . GLU A 1 86 ? -2.738 -26.469 -10.188 1 91.5 86 GLU A C 1
ATOM 638 O O . GLU A 1 86 ? -3.201 -27.469 -10.758 1 91.5 86 GLU A O 1
ATOM 643 N N . LYS A 1 87 ? -2.752 -26.234 -8.953 1 93.62 87 LYS A N 1
ATOM 644 C CA . LYS A 1 87 ? -3.385 -27.219 -8.078 1 93.62 87 LYS A CA 1
ATOM 645 C C . LYS A 1 87 ? -4.855 -26.891 -7.852 1 93.62 87 LYS A C 1
ATOM 647 O O . LYS A 1 87 ? -5.484 -27.422 -6.934 1 93.62 87 LYS A O 1
ATOM 652 N N . GLY A 1 88 ? -5.32 -25.938 -8.609 1 94.12 88 GLY A N 1
ATOM 653 C CA . GLY A 1 88 ? -6.73 -25.594 -8.508 1 94.12 88 GLY A CA 1
ATOM 654 C C . GLY A 1 88 ? -7.031 -24.641 -7.367 1 94.12 88 GLY A C 1
ATOM 655 O O . GLY A 1 88 ? -8.172 -24.547 -6.914 1 94.12 88 GLY A O 1
ATOM 656 N N . MET A 1 89 ? -5.973 -23.984 -6.863 1 96.31 89 MET A N 1
ATOM 657 C CA . MET A 1 89 ? -6.148 -23.078 -5.738 1 96.31 89 MET A CA 1
ATOM 658 C C . MET A 1 89 ? -5.969 -21.625 -6.18 1 96.31 89 MET A C 1
ATOM 660 O O . MET A 1 89 ? -5.367 -21.359 -7.219 1 96.31 89 MET A O 1
ATOM 664 N N . MET A 1 90 ? -6.562 -20.734 -5.395 1 96 90 MET A N 1
ATOM 665 C CA . MET A 1 90 ? -6.34 -19.297 -5.535 1 96 90 MET A CA 1
ATOM 666 C C . MET A 1 90 ? -5.629 -18.734 -4.309 1 96 90 MET A C 1
ATOM 668 O O . MET A 1 90 ? -5.633 -19.344 -3.244 1 96 90 MET A O 1
ATOM 672 N N . ALA A 1 91 ? -5.039 -17.609 -4.461 1 97.5 91 ALA A N 1
ATOM 673 C CA . ALA A 1 91 ? -4.34 -16.922 -3.377 1 97.5 91 ALA A CA 1
ATOM 674 C C . ALA A 1 91 ? -4.699 -15.445 -3.338 1 97.5 91 ALA A C 1
ATOM 676 O O . ALA A 1 91 ? -4.746 -14.781 -4.379 1 97.5 91 ALA A O 1
ATOM 677 N N . VAL A 1 92 ? -4.969 -14.914 -2.145 1 98 92 VAL A N 1
ATOM 678 C CA . VAL A 1 92 ? -5.262 -13.5 -1.94 1 98 92 VAL A CA 1
ATOM 679 C C . VAL A 1 92 ? -4.625 -13.023 -0.637 1 98 92 VAL A C 1
ATOM 681 O O . VAL A 1 92 ? -4.496 -13.797 0.316 1 98 92 VAL A O 1
ATOM 684 N N . GLY A 1 93 ? -4.23 -11.859 -0.628 1 98.69 93 GLY A N 1
ATOM 685 C CA . GLY A 1 93 ? -3.662 -11.305 0.592 1 98.69 93 GLY A CA 1
ATOM 686 C C . GLY A 1 93 ? -4.613 -11.367 1.773 1 98.69 93 GLY A C 1
ATOM 687 O O . GLY A 1 93 ? -5.816 -11.148 1.62 1 98.69 93 GLY A O 1
ATOM 688 N N . GLN A 1 94 ? -4.02 -11.633 2.924 1 98.88 94 GLN A N 1
ATOM 689 C CA . GLN A 1 94 ? -4.785 -11.617 4.168 1 98.88 94 GLN A CA 1
ATOM 690 C C . GLN A 1 94 ? -4.34 -10.461 5.066 1 98.88 94 GLN A C 1
ATOM 692 O O . GLN A 1 94 ? -5.156 -9.867 5.77 1 98.88 94 GLN A O 1
ATOM 697 N N . SER A 1 95 ? -3.037 -10.273 5.059 1 98.94 95 SER A N 1
ATOM 698 C CA . SER A 1 95 ? -2.525 -9.133 5.812 1 98.94 95 SER A CA 1
ATOM 699 C C . SER A 1 95 ? -1.155 -8.703 5.301 1 98.94 95 SER A C 1
ATOM 701 O O . SER A 1 95 ? -0.445 -9.484 4.672 1 98.94 95 SER A O 1
ATOM 703 N N . ASN A 1 96 ? -0.846 -7.492 5.539 1 98.94 96 ASN A N 1
ATOM 704 C CA . ASN A 1 96 ? 0.38 -6.781 5.188 1 98.94 96 ASN A CA 1
ATOM 705 C C . ASN A 1 96 ? 0.879 -5.918 6.34 1 98.94 96 ASN A C 1
ATOM 707 O O . ASN A 1 96 ? 0.255 -4.914 6.684 1 98.94 96 ASN A O 1
ATOM 711 N N . HIS A 1 97 ? 1.989 -6.387 6.918 1 98.94 97 HIS A N 1
ATOM 712 C CA . HIS A 1 97 ? 2.627 -5.625 7.988 1 98.94 97 HIS A CA 1
ATOM 713 C C . HIS A 1 97 ? 3.982 -5.086 7.547 1 98.94 97 HIS A C 1
ATOM 715 O O . HIS A 1 97 ? 4.945 -5.844 7.422 1 98.94 97 HIS A O 1
ATOM 721 N N . THR A 1 98 ? 4.055 -3.779 7.367 1 99 98 THR A N 1
ATOM 722 C CA . THR A 1 98 ? 5.266 -3.193 6.801 1 99 98 THR A CA 1
ATOM 723 C C . THR A 1 98 ? 5.824 -2.113 7.719 1 99 98 THR A C 1
ATOM 725 O O . THR A 1 98 ? 5.078 -1.282 8.234 1 99 98 THR A O 1
ATOM 728 N N . SER A 1 99 ? 7.066 -2.148 7.934 1 98.94 99 SER A N 1
ATOM 729 C CA . SER A 1 99 ? 7.801 -1.111 8.648 1 98.94 99 SER A CA 1
ATOM 730 C C . SER A 1 99 ? 8.742 -0.358 7.715 1 98.94 99 SER A C 1
ATOM 732 O O . SER A 1 99 ? 9.383 -0.961 6.852 1 98.94 99 SER A O 1
ATOM 734 N N . PHE A 1 100 ? 8.75 0.917 7.879 1 98.81 100 PHE A N 1
ATOM 735 C CA . PHE A 1 100 ? 9.547 1.799 7.035 1 98.81 100 PHE A CA 1
ATOM 736 C C . PHE A 1 100 ? 10.781 2.293 7.777 1 98.81 100 PHE A C 1
ATOM 738 O O . PHE A 1 100 ? 10.688 2.742 8.922 1 98.81 100 PHE A O 1
ATOM 745 N N . PHE A 1 101 ? 11.922 2.289 7.125 1 98.44 101 PHE A N 1
ATOM 746 C CA . PHE A 1 101 ? 13.156 2.578 7.836 1 98.44 101 PHE A CA 1
ATOM 747 C C . PHE A 1 101 ? 13.867 3.781 7.227 1 98.44 101 PHE A C 1
ATOM 749 O O . PHE A 1 101 ? 14.438 4.605 7.945 1 98.44 101 PHE A O 1
ATOM 756 N N . ARG A 1 102 ? 13.875 3.766 5.914 1 97.75 102 ARG A N 1
ATOM 757 C CA . ARG A 1 102 ? 14.672 4.77 5.223 1 97.75 102 ARG A CA 1
ATOM 758 C C . ARG A 1 102 ? 13.898 5.383 4.062 1 97.75 102 ARG A C 1
ATOM 760 O O . ARG A 1 102 ? 13.312 4.664 3.25 1 97.75 102 ARG A O 1
ATOM 767 N N . PRO A 1 103 ? 13.977 6.695 4.02 1 97.75 103 PRO A N 1
ATOM 768 C CA . PRO A 1 103 ? 13.32 7.336 2.877 1 97.75 103 PRO A CA 1
ATOM 769 C C . PRO A 1 103 ? 14.07 7.109 1.564 1 97.75 103 PRO A C 1
ATOM 771 O O . PRO A 1 103 ? 15.305 7.066 1.551 1 97.75 103 PRO A O 1
ATOM 774 N N . VAL A 1 104 ? 13.32 6.945 0.457 1 98.56 104 VAL A N 1
ATOM 775 C CA . VAL A 1 104 ? 13.852 6.844 -0.897 1 98.56 104 VAL A CA 1
ATOM 776 C C . VAL A 1 104 ? 13.227 7.918 -1.782 1 98.56 104 VAL A C 1
ATOM 778 O O . VAL A 1 104 ? 12.008 8.109 -1.772 1 98.56 104 VAL A O 1
ATOM 781 N N . LYS A 1 105 ? 14.031 8.602 -2.561 1 98.06 105 LYS A N 1
ATOM 782 C CA . LYS A 1 105 ? 13.539 9.703 -3.381 1 98.06 105 LYS A CA 1
ATOM 783 C C . LYS A 1 105 ? 13.703 9.406 -4.867 1 98.06 105 LYS A C 1
ATOM 785 O O . LYS A 1 105 ? 13.031 10 -5.707 1 98.06 105 LYS A O 1
ATOM 790 N N . GLU A 1 106 ? 14.734 8.562 -5.121 1 98.56 106 GLU A N 1
ATOM 791 C CA . GLU A 1 106 ? 15.07 8.305 -6.516 1 98.56 106 GLU A CA 1
ATOM 792 C C . GLU A 1 106 ? 15.703 6.926 -6.688 1 98.56 106 GLU A C 1
ATOM 794 O O . GLU A 1 106 ? 15.977 6.234 -5.703 1 98.56 106 GLU A O 1
ATOM 799 N N . GLY A 1 107 ? 15.898 6.578 -7.941 1 98.75 107 GLY A N 1
ATOM 800 C CA . GLY A 1 107 ? 16.469 5.273 -8.242 1 98.75 107 GLY A CA 1
ATOM 801 C C . GLY A 1 107 ? 15.43 4.172 -8.312 1 98.75 107 GLY A C 1
ATOM 802 O O . GLY A 1 107 ? 14.43 4.297 -9.016 1 98.75 107 GLY A O 1
ATOM 803 N N . HIS A 1 108 ? 15.812 3.033 -7.629 1 98.88 108 HIS A N 1
ATOM 804 C CA . HIS A 1 108 ? 14.938 1.862 -7.625 1 98.88 108 HIS A CA 1
ATOM 805 C C . HIS A 1 108 ? 14.688 1.366 -6.203 1 98.88 108 HIS A C 1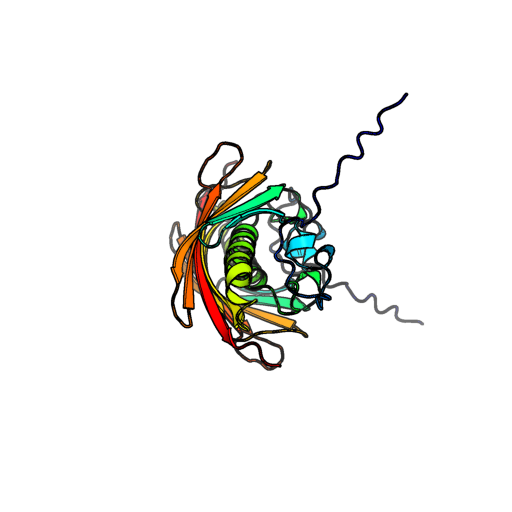
ATOM 807 O O . HIS A 1 108 ? 15.484 1.625 -5.301 1 98.88 108 HIS A O 1
ATOM 813 N N . VAL A 1 109 ? 13.586 0.767 -6.082 1 98.94 109 VAL A N 1
ATOM 814 C CA . VAL A 1 109 ? 13.328 -0.102 -4.941 1 98.94 109 VAL A CA 1
ATOM 815 C C . VAL A 1 109 ? 13.312 -1.561 -5.391 1 98.94 109 VAL A C 1
ATOM 817 O O . VAL A 1 109 ? 12.672 -1.901 -6.391 1 98.94 109 VAL A O 1
ATOM 820 N N . ARG A 1 110 ? 14.039 -2.352 -4.672 1 98.94 110 ARG A N 1
ATOM 821 C CA . ARG A 1 110 ? 14.062 -3.785 -4.938 1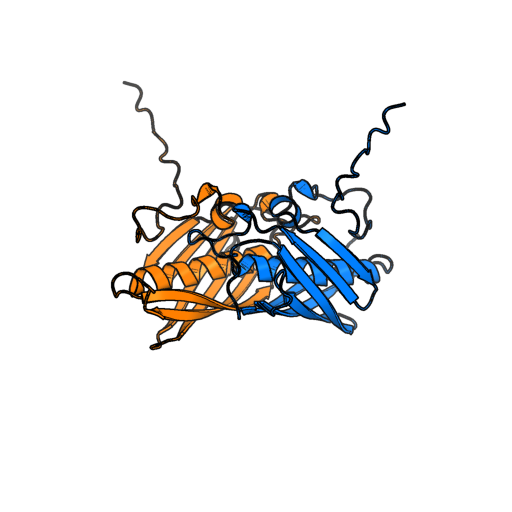 98.94 110 ARG A CA 1
ATOM 822 C C . ARG A 1 110 ? 13.484 -4.574 -3.77 1 98.94 110 ARG A C 1
ATOM 824 O O . ARG A 1 110 ? 13.828 -4.324 -2.613 1 98.94 110 ARG A O 1
ATOM 831 N N . ALA A 1 111 ? 12.656 -5.496 -4.09 1 98.94 111 ALA A N 1
ATOM 832 C CA . ALA A 1 111 ? 12.023 -6.344 -3.076 1 98.94 111 ALA A CA 1
ATOM 833 C C . ALA A 1 111 ? 12.484 -7.793 -3.213 1 98.94 111 ALA A C 1
ATOM 835 O O . ALA A 1 111 ? 12.625 -8.305 -4.328 1 98.94 111 ALA A O 1
ATOM 836 N N . GLU A 1 112 ? 12.688 -8.383 -2.082 1 98.94 112 GLU A N 1
ATOM 837 C CA . GLU A 1 112 ? 12.93 -9.82 -2.008 1 98.94 112 GLU A CA 1
ATOM 838 C C . GLU A 1 112 ? 11.977 -10.492 -1.029 1 98.94 112 GLU A C 1
ATOM 840 O O . GLU A 1 112 ? 11.938 -10.148 0.152 1 98.94 112 GLU A O 1
ATOM 845 N N . ALA A 1 113 ? 11.266 -11.445 -1.547 1 98.94 113 ALA A N 1
ATOM 846 C CA . ALA A 1 113 ? 10.336 -12.227 -0.735 1 98.94 113 ALA A CA 1
ATOM 847 C C . ALA A 1 113 ? 10.883 -13.633 -0.483 1 98.94 113 ALA A C 1
ATOM 849 O O . ALA A 1 113 ? 11.305 -14.312 -1.416 1 98.94 113 ALA A O 1
ATOM 850 N N . VAL A 1 114 ? 10.828 -14 0.78 1 98.94 114 VAL A N 1
ATOM 851 C CA . VAL A 1 114 ? 11.211 -15.352 1.173 1 98.94 114 VAL A CA 1
ATOM 852 C C . VAL A 1 114 ? 10.055 -16.016 1.92 1 98.94 114 VAL A C 1
ATOM 854 O O . VAL A 1 114 ? 9.516 -15.461 2.875 1 98.94 114 VAL A O 1
ATOM 857 N N . ARG A 1 115 ? 9.758 -17.234 1.552 1 98.88 115 ARG A N 1
ATOM 858 C CA . ARG A 1 115 ? 8.672 -17.953 2.205 1 98.88 115 ARG A CA 1
ATOM 859 C C . ARG A 1 115 ? 9.086 -18.438 3.588 1 98.88 115 ARG A C 1
ATOM 861 O O . ARG A 1 115 ? 10.094 -19.141 3.727 1 98.88 115 ARG A O 1
ATOM 868 N N . ILE A 1 116 ? 8.297 -18.141 4.535 1 98.75 116 ILE A N 1
ATOM 869 C CA . ILE A 1 116 ? 8.547 -18.547 5.914 1 98.75 116 ILE A CA 1
ATOM 870 C C . ILE A 1 116 ? 7.797 -19.844 6.207 1 98.75 116 ILE A C 1
ATOM 872 O O . ILE A 1 116 ? 8.312 -20.719 6.91 1 98.75 116 ILE A O 1
ATOM 876 N N . HIS A 1 117 ? 6.578 -19.891 5.66 1 98.69 117 HIS A N 1
ATOM 877 C CA . HIS A 1 117 ? 5.699 -21.016 5.953 1 98.69 117 HIS A CA 1
ATOM 878 C C . HIS A 1 117 ? 4.617 -21.172 4.895 1 98.69 117 HIS A C 1
ATOM 880 O O . HIS A 1 117 ? 4.047 -20.172 4.438 1 98.69 117 HIS A O 1
ATOM 886 N N . ALA A 1 118 ? 4.434 -22.406 4.559 1 98.38 118 ALA A N 1
ATOM 887 C CA . ALA A 1 118 ? 3.338 -22.766 3.662 1 98.38 118 ALA A CA 1
ATOM 888 C C . ALA A 1 118 ? 2.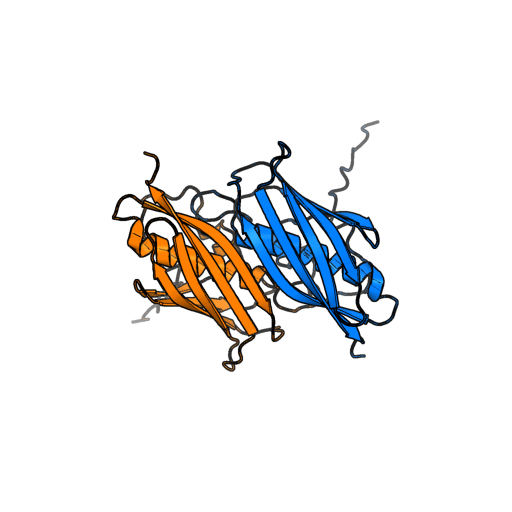354 -23.703 4.352 1 98.38 118 ALA A C 1
ATOM 890 O O . ALA A 1 118 ? 2.576 -24.922 4.406 1 98.38 118 ALA A O 1
ATOM 891 N N . GLY A 1 119 ? 1.291 -23.094 4.789 1 97.81 119 GLY A N 1
ATOM 892 C CA . GLY A 1 119 ? 0.252 -23.906 5.398 1 97.81 119 GLY A CA 1
ATOM 893 C C . GLY A 1 119 ? -0.803 -24.375 4.41 1 97.81 119 GLY A C 1
ATOM 894 O O . GLY A 1 119 ? -0.699 -24.094 3.211 1 97.81 119 GLY A O 1
ATOM 895 N N . SER A 1 120 ? -1.788 -25.047 4.922 1 97 120 SER A N 1
ATOM 896 C CA . SER A 1 120 ? -2.854 -25.547 4.059 1 97 120 SER A CA 1
ATOM 897 C C . SER A 1 120 ? -3.73 -24.406 3.551 1 97 120 SER A C 1
ATOM 899 O O . SER A 1 120 ? -4.168 -24.406 2.398 1 97 120 SER A O 1
ATOM 901 N N . THR A 1 121 ? -3.869 -23.391 4.445 1 98.31 121 THR A N 1
ATOM 902 C CA . THR A 1 121 ? -4.809 -22.359 4.043 1 98.31 121 THR A CA 1
ATOM 903 C C . THR A 1 121 ? -4.152 -20.984 4.117 1 98.31 121 THR A C 1
ATOM 905 O O . THR A 1 121 ? -4.723 -19.984 3.658 1 98.31 121 THR A O 1
ATOM 908 N N . THR A 1 122 ? -2.975 -20.969 4.75 1 98.75 122 THR A N 1
ATOM 909 C CA . THR A 1 122 ? -2.305 -19.672 4.902 1 98.75 122 THR A CA 1
ATOM 910 C C . THR A 1 122 ? -0.803 -19.828 4.676 1 98.75 122 THR A C 1
ATOM 912 O O . THR A 1 122 ? -0.168 -20.719 5.223 1 98.75 122 THR A O 1
ATOM 915 N N . TRP A 1 123 ? -0.304 -18.938 3.854 1 98.94 123 TRP A N 1
ATOM 916 C CA . TRP A 1 123 ? 1.134 -18.875 3.613 1 98.94 123 TRP A CA 1
ATOM 917 C C . TRP A 1 123 ? 1.72 -17.578 4.168 1 98.94 123 TRP A C 1
ATOM 919 O O . TRP A 1 123 ? 1.053 -16.547 4.172 1 98.94 123 TRP A O 1
ATOM 929 N N . PHE A 1 124 ? 3.018 -17.672 4.605 1 98.94 124 PHE A N 1
ATOM 930 C CA . PHE A 1 124 ? 3.691 -16.5 5.172 1 98.94 124 PHE A CA 1
ATOM 931 C C . PHE A 1 124 ? 4.977 -16.203 4.41 1 98.94 124 PHE A C 1
ATOM 933 O O . PHE A 1 124 ? 5.754 -17.109 4.105 1 98.94 124 PHE A O 1
ATOM 940 N N . TRP A 1 125 ? 5.152 -14.961 4.098 1 98.94 125 TRP A N 1
ATOM 941 C CA . TRP A 1 125 ? 6.355 -14.469 3.436 1 98.94 125 TRP A CA 1
ATOM 942 C C . TRP A 1 125 ? 6.969 -13.305 4.211 1 98.94 125 TRP A C 1
ATOM 944 O O . TRP A 1 125 ? 6.25 -12.445 4.719 1 98.94 125 TRP A O 1
ATOM 954 N N . ASP A 1 126 ? 8.266 -13.312 4.254 1 98.94 126 ASP A N 1
ATOM 955 C CA . ASP A 1 126 ? 9 -12.102 4.617 1 98.94 126 ASP A CA 1
ATOM 956 C C . ASP A 1 126 ? 9.523 -11.383 3.373 1 98.94 126 ASP A C 1
ATOM 958 O O . ASP A 1 126 ? 10.062 -12.016 2.465 1 98.94 126 ASP A O 1
ATOM 962 N N . VAL A 1 127 ? 9.352 -10.062 3.322 1 99 127 VAL A N 1
ATOM 963 C CA . VAL A 1 127 ? 9.812 -9.281 2.182 1 99 127 VAL A CA 1
ATOM 964 C C . VAL A 1 127 ? 10.727 -8.156 2.664 1 99 127 VAL A C 1
ATOM 966 O O . VAL A 1 127 ? 10.344 -7.352 3.516 1 99 127 VAL A O 1
ATOM 969 N N . SER A 1 128 ? 11.898 -8.148 2.17 1 99 128 SER A N 1
ATOM 970 C CA . SER A 1 128 ? 12.805 -7.031 2.385 1 99 128 SER A CA 1
ATOM 971 C C . SE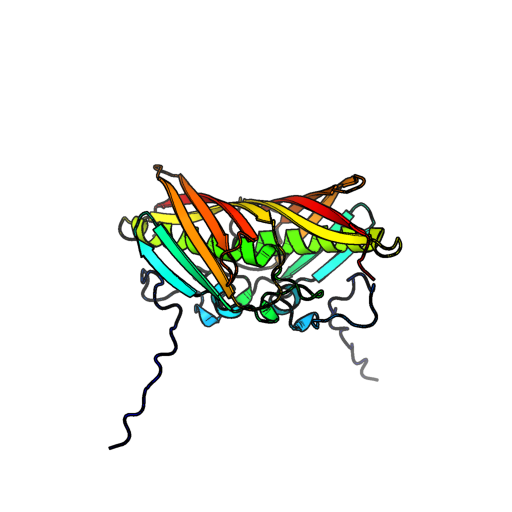R A 1 128 ? 12.852 -6.113 1.169 1 99 128 SER A C 1
ATOM 973 O O . SER A 1 128 ? 12.852 -6.582 0.029 1 99 128 SER A O 1
ATOM 975 N N . LEU A 1 129 ? 12.859 -4.824 1.41 1 99 129 LEU A N 1
ATOM 976 C CA . LEU A 1 129 ? 12.922 -3.836 0.342 1 99 129 LEU A CA 1
ATOM 977 C C . LEU A 1 129 ? 14.141 -2.936 0.502 1 99 129 LEU A C 1
ATOM 979 O O . LEU A 1 129 ? 14.383 -2.393 1.584 1 99 129 LEU A O 1
ATOM 983 N N . ARG A 1 130 ? 14.828 -2.789 -0.607 1 98.94 130 ARG A N 1
ATOM 984 C CA . ARG A 1 130 ? 16.109 -2.086 -0.556 1 98.94 130 ARG A CA 1
ATOM 985 C C . ARG A 1 130 ? 16.203 -1.061 -1.681 1 98.94 130 ARG A C 1
ATOM 987 O O . ARG A 1 130 ? 15.594 -1.224 -2.736 1 98.94 130 ARG A O 1
ATOM 994 N N . ASP A 1 131 ? 17.078 -0.055 -1.389 1 98.88 131 ASP A N 1
ATOM 995 C CA . ASP A 1 131 ? 17.375 0.918 -2.436 1 98.88 131 ASP A CA 1
ATOM 996 C C . ASP A 1 131 ? 18.562 0.475 -3.277 1 98.88 131 ASP A C 1
ATOM 998 O O . ASP A 1 131 ? 19.062 -0.646 -3.127 1 98.88 131 ASP A O 1
ATOM 1002 N N . ASP A 1 132 ? 19 1.359 -4.172 1 98.69 132 ASP A N 1
ATOM 1003 C CA . ASP A 1 132 ? 20.047 1.013 -5.129 1 98.69 132 ASP A CA 1
ATOM 1004 C C . ASP A 1 132 ? 21.391 0.794 -4.422 1 98.69 132 ASP A C 1
ATOM 1006 O O . ASP A 1 132 ? 22.281 0.115 -4.953 1 98.69 132 ASP A O 1
ATOM 1010 N N . ALA A 1 133 ? 21.5 1.367 -3.289 1 98.44 133 ALA A N 1
ATOM 1011 C CA . ALA A 1 133 ? 22.734 1.218 -2.531 1 98.44 133 ALA A CA 1
ATOM 1012 C C . ALA A 1 133 ? 22.703 -0.033 -1.658 1 98.44 133 ALA A C 1
ATOM 1014 O O . ALA A 1 133 ? 23.625 -0.285 -0.883 1 98.44 133 ALA A O 1
ATOM 1015 N N . GLY A 1 134 ? 21.641 -0.741 -1.674 1 98.5 134 GLY A N 1
ATOM 1016 C CA . GLY A 1 134 ? 21.5 -1.968 -0.905 1 98.5 134 GLY A CA 1
ATOM 1017 C C . GLY A 1 134 ? 21.031 -1.729 0.518 1 98.5 134 GLY A C 1
ATOM 1018 O O . GLY A 1 134 ? 21.031 -2.648 1.338 1 98.5 134 GLY A O 1
ATOM 1019 N N . ARG A 1 135 ? 20.641 -0.509 0.792 1 98.69 135 ARG A N 1
ATOM 1020 C CA . ARG A 1 135 ? 20.172 -0.182 2.137 1 98.69 135 ARG A CA 1
ATOM 1021 C C . ARG A 1 135 ? 18.734 -0.603 2.334 1 98.69 135 ARG A C 1
ATOM 1023 O O . ARG A 1 135 ? 17.891 -0.421 1.441 1 98.69 135 ARG A O 1
ATOM 1030 N N . LEU A 1 136 ? 18.453 -1.196 3.5 1 98.88 136 LEU A N 1
ATOM 1031 C CA . LEU A 1 136 ? 17.094 -1.616 3.85 1 98.88 136 LEU A CA 1
ATOM 1032 C C . LEU A 1 136 ? 16.188 -0.408 4.066 1 98.88 136 LEU A C 1
ATOM 1034 O O . LEU A 1 136 ? 16.453 0.42 4.941 1 98.88 136 LEU A O 1
ATOM 1038 N N . CYS A 1 137 ? 15.109 -0.388 3.281 1 98.81 137 CYS A N 1
ATOM 1039 C CA . CYS A 1 137 ? 14.203 0.755 3.375 1 98.81 137 CYS A CA 1
ATOM 1040 C C . CYS A 1 137 ? 12.914 0.373 4.086 1 98.81 137 CYS A C 1
ATOM 1042 O O . CYS A 1 137 ? 12.281 1.214 4.727 1 98.81 137 CYS A O 1
ATOM 1044 N N . ALA A 1 138 ? 12.523 -0.869 3.943 1 98.94 138 ALA A N 1
ATOM 1045 C CA . ALA A 1 138 ? 11.305 -1.383 4.555 1 98.94 138 ALA A CA 1
ATOM 1046 C C . ALA A 1 138 ? 11.336 -2.906 4.648 1 98.94 138 ALA A C 1
ATOM 1048 O O . ALA A 1 138 ? 12.094 -3.562 3.934 1 98.94 138 ALA A O 1
ATOM 1049 N N . VAL A 1 139 ? 10.547 -3.424 5.555 1 99 139 VAL A N 1
ATOM 1050 C CA . VAL A 1 139 ? 10.305 -4.859 5.645 1 99 139 VAL A CA 1
ATOM 1051 C C . VAL A 1 139 ? 8.812 -5.125 5.789 1 99 139 VAL A C 1
ATOM 1053 O O . VAL A 1 139 ? 8.094 -4.352 6.422 1 99 139 VAL A O 1
ATOM 1056 N N . SER A 1 140 ? 8.422 -6.211 5.219 1 99 140 SER A N 1
ATOM 1057 C CA . SER A 1 140 ? 7.012 -6.594 5.285 1 99 140 SER A CA 1
ATOM 1058 C C . SER A 1 140 ? 6.855 -8.062 5.684 1 99 140 SER A C 1
ATOM 1060 O O . SER A 1 140 ? 7.609 -8.922 5.219 1 99 140 SER A O 1
ATOM 1062 N N . SER A 1 141 ? 5.906 -8.281 6.551 1 98.94 141 SER A N 1
ATOM 1063 C CA . SER A 1 141 ? 5.383 -9.617 6.805 1 98.94 141 SER A CA 1
ATOM 1064 C C . SER A 1 141 ? 4.016 -9.812 6.152 1 98.94 141 SER A C 1
ATOM 1066 O O . SER A 1 141 ? 3.078 -9.062 6.438 1 98.94 141 SER A O 1
ATOM 1068 N N . MET A 1 142 ? 3.994 -10.82 5.344 1 98.94 142 MET A N 1
ATOM 1069 C CA . MET A 1 142 ? 2.801 -11.039 4.527 1 98.94 142 MET A CA 1
ATOM 1070 C C . MET A 1 142 ? 2.111 -12.344 4.91 1 98.94 142 MET A C 1
ATOM 1072 O O . MET A 1 142 ? 2.77 -13.367 5.086 1 98.94 142 MET A O 1
ATOM 1076 N N . SER A 1 143 ? 0.817 -12.25 5.07 1 98.94 143 SER A N 1
ATOM 1077 C CA . SER A 1 143 ? -0.013 -13.453 5.133 1 98.94 143 SER A CA 1
ATOM 1078 C C . SER A 1 143 ? -0.905 -13.57 3.902 1 98.94 143 SER A C 1
ATOM 1080 O O . SER A 1 143 ? -1.621 -12.633 3.555 1 98.94 143 SER A O 1
ATOM 1082 N N . ILE A 1 144 ? -0.876 -14.719 3.297 1 98.88 144 ILE A N 1
ATOM 1083 C CA . ILE A 1 144 ? -1.625 -14.977 2.07 1 98.88 144 ILE A CA 1
ATOM 1084 C C . ILE A 1 144 ? -2.605 -16.125 2.299 1 98.88 144 ILE A C 1
ATOM 1086 O O . ILE A 1 144 ? -2.207 -17.219 2.705 1 98.88 144 ILE A O 1
ATOM 1090 N N . ALA A 1 145 ? -3.859 -15.914 2.016 1 98.81 145 ALA A N 1
ATOM 1091 C CA . ALA A 1 145 ? -4.863 -16.969 2.07 1 98.81 145 ALA A CA 1
ATOM 1092 C C . ALA A 1 145 ? -4.824 -17.828 0.809 1 98.81 145 ALA A C 1
ATOM 1094 O O . ALA A 1 145 ? -4.73 -17.297 -0.303 1 98.81 145 ALA A O 1
ATOM 1095 N N . VAL A 1 146 ? -4.922 -19.109 0.967 1 98.38 146 VAL A N 1
ATOM 1096 C CA . VAL A 1 146 ? -5.012 -20.078 -0.119 1 98.38 146 VAL A CA 1
ATOM 1097 C C . VAL A 1 146 ? -6.328 -20.844 -0.019 1 98.38 146 VAL A C 1
ATOM 1099 O O . VAL A 1 146 ? -6.629 -21.438 1.018 1 98.38 146 VAL A O 1
ATOM 1102 N N . ARG A 1 147 ? -7.059 -20.766 -1.146 1 97.19 147 ARG A N 1
ATOM 1103 C CA . ARG A 1 147 ? -8.391 -21.359 -1.174 1 97.19 147 ARG A CA 1
ATOM 1104 C C . ARG A 1 147 ? -8.656 -22.031 -2.51 1 97.19 147 ARG A C 1
ATOM 1106 O O . ARG A 1 147 ? -8.055 -21.688 -3.525 1 97.19 147 ARG A O 1
ATOM 1113 N N . PRO A 1 148 ? -9.562 -23 -2.465 1 96.12 148 PRO A N 1
ATOM 1114 C CA . PRO A 1 148 ? -9.945 -23.562 -3.766 1 96.12 148 PRO A CA 1
ATOM 1115 C C . PRO A 1 148 ? -10.539 -22.516 -4.703 1 96.12 148 PRO A C 1
ATOM 1117 O O . PRO A 1 148 ? -11.297 -21.641 -4.262 1 96.12 148 PRO A O 1
ATOM 1120 N N . ARG A 1 149 ? -10.141 -22.609 -5.926 1 89.12 149 ARG A N 1
ATOM 1121 C CA . ARG A 1 149 ? -10.703 -21.703 -6.922 1 89.12 149 ARG A CA 1
ATOM 1122 C C . ARG A 1 149 ? -12.172 -22.016 -7.176 1 89.12 149 ARG A C 1
ATOM 1124 O O . ARG A 1 149 ? -12.562 -23.172 -7.25 1 89.12 149 ARG A O 1
ATOM 1131 N N . ARG A 1 150 ? -13.047 -21.016 -7.043 1 74.44 150 ARG A N 1
ATOM 1132 C CA . ARG A 1 150 ? -14.469 -21.25 -7.289 1 74.44 150 ARG A CA 1
ATOM 1133 C C . ARG A 1 150 ? -14.773 -21.281 -8.781 1 74.44 150 ARG A C 1
ATOM 1135 O O . ARG A 1 150 ? -14.367 -20.375 -9.516 1 74.44 150 ARG A O 1
ATOM 1142 N N . ASP A 1 151 ? -14.812 -22.531 -9.453 1 56.91 151 ASP A N 1
ATOM 1143 C CA . ASP A 1 151 ? -15.312 -22.719 -10.812 1 56.91 151 ASP A CA 1
ATOM 1144 C C . ASP A 1 151 ? -16.625 -21.953 -11.031 1 56.91 151 ASP A C 1
ATOM 1146 O O . ASP A 1 151 ? -17.375 -21.719 -10.078 1 56.91 151 ASP A O 1
ATOM 1150 N N . MET B 1 1 ? -30.672 32.375 -19.594 1 27.47 1 MET B N 1
ATOM 1151 C CA . MET B 1 1 ? -29.547 32.625 -18.703 1 27.47 1 MET B CA 1
ATOM 1152 C C . MET B 1 1 ? -28.969 31.297 -18.172 1 27.47 1 MET B C 1
ATOM 1154 O O . MET B 1 1 ? -29.641 30.609 -17.406 1 27.47 1 MET B O 1
ATOM 1158 N N . HIS B 1 2 ? -28.172 30.5 -18.938 1 26.8 2 HIS B N 1
ATOM 1159 C CA . HIS B 1 2 ? -27.672 29.141 -18.812 1 26.8 2 HIS B CA 1
ATOM 1160 C C . HIS B 1 2 ? -26.672 29.031 -17.672 1 26.8 2 HIS B C 1
ATOM 1162 O O . HIS B 1 2 ? -25.594 29.656 -17.703 1 26.8 2 HIS B O 1
ATOM 1168 N N . ARG B 1 3 ? -27.078 28.75 -16.422 1 27.06 3 ARG B N 1
ATOM 1169 C CA . ARG B 1 3 ? -26.25 28.562 -15.242 1 27.06 3 ARG B CA 1
ATOM 1170 C C . ARG B 1 3 ? -25.234 27.438 -15.461 1 27.06 3 ARG B C 1
ATOM 1172 O O . ARG B 1 3 ? -25.625 26.266 -15.633 1 27.06 3 ARG B O 1
ATOM 1179 N N . THR B 1 4 ? -24.094 27.719 -16.078 1 27.16 4 THR B N 1
ATOM 1180 C CA . THR B 1 4 ? -22.969 26.797 -16.234 1 27.16 4 THR B CA 1
ATOM 1181 C C . THR B 1 4 ? -22.547 26.219 -14.883 1 27.16 4 THR B C 1
ATOM 1183 O O . THR B 1 4 ? -22.219 26.969 -13.953 1 27.16 4 THR B O 1
ATOM 1186 N N . SER B 1 5 ? -23.188 25.172 -14.359 1 27.45 5 SER B N 1
ATOM 1187 C CA . SER B 1 5 ? -22.797 24.391 -13.188 1 27.45 5 SER B CA 1
ATOM 1188 C C . SER B 1 5 ? -21.328 24 -13.25 1 27.45 5 SER B C 1
ATOM 1190 O O . SER B 1 5 ? -20.922 23.25 -14.141 1 27.45 5 SER B O 1
ATOM 1192 N N . ASN B 1 6 ? -20.406 24.922 -13.195 1 28.75 6 ASN B N 1
ATOM 1193 C CA . ASN B 1 6 ? -18.984 24.578 -13.094 1 28.75 6 ASN B CA 1
ATOM 1194 C C . ASN B 1 6 ? -18.75 23.531 -12.008 1 28.75 6 ASN B C 1
ATOM 1196 O O . ASN B 1 6 ? -18.938 23.797 -10.82 1 28.75 6 ASN B O 1
ATOM 1200 N N . GLY B 1 7 ? -19.234 22.344 -12.234 1 29.67 7 GLY B N 1
ATOM 1201 C CA . GLY B 1 7 ? -18.844 21.219 -11.383 1 29.67 7 GLY B CA 1
ATOM 1202 C C . GLY B 1 7 ? -17.406 21.312 -10.914 1 29.67 7 GLY B C 1
ATOM 1203 O O . GLY B 1 7 ? -16.469 21.312 -11.734 1 29.67 7 GLY B O 1
ATOM 1204 N N . SER B 1 8 ? -17.125 22.062 -9.875 1 30.64 8 SER B N 1
ATOM 1205 C CA . SER B 1 8 ? -15.836 22.047 -9.203 1 30.64 8 SER B CA 1
ATOM 1206 C C . SER B 1 8 ? -15.25 20.641 -9.164 1 30.64 8 SER B C 1
ATOM 1208 O O . SER B 1 8 ? -15.891 19.703 -8.68 1 30.64 8 SER B O 1
ATOM 1210 N N . HIS B 1 9 ? -14.625 20.156 -10.133 1 32.12 9 HIS B N 1
ATOM 1211 C CA . HIS B 1 9 ? -13.75 19 -9.977 1 32.12 9 HIS B CA 1
ATOM 1212 C C . HIS B 1 9 ? -13.156 18.938 -8.578 1 32.12 9 HIS B C 1
ATOM 1214 O O . HIS B 1 9 ? -12.516 19.891 -8.133 1 32.12 9 HIS B O 1
ATOM 1220 N N . ALA B 1 10 ? -13.82 18.375 -7.641 1 35.88 10 ALA B N 1
ATOM 1221 C CA . ALA B 1 10 ? -13.289 18.078 -6.309 1 35.88 10 ALA B CA 1
ATOM 1222 C C . ALA B 1 10 ? -11.812 17.719 -6.379 1 35.88 10 ALA B C 1
ATOM 1224 O O . ALA B 1 10 ? -11.453 16.625 -6.809 1 35.88 10 ALA B O 1
ATOM 1225 N N . THR B 1 11 ? -10.875 18.453 -6.828 1 38.62 11 THR B N 1
ATOM 1226 C CA . THR B 1 11 ? -9.453 18.312 -6.531 1 38.62 11 THR B CA 1
ATOM 1227 C C . THR B 1 11 ? -9.25 17.688 -5.156 1 38.62 11 THR B C 1
ATOM 1229 O O . THR B 1 11 ? -10.172 17.641 -4.344 1 38.62 11 THR B O 1
ATOM 1232 N N . GLY B 1 12 ? -8.086 16.984 -4.84 1 50.03 12 GLY B N 1
ATOM 1233 C CA . GLY B 1 12 ? -7.648 16.609 -3.504 1 50.03 12 GLY B CA 1
ATOM 1234 C C . GLY B 1 12 ? -8.062 17.594 -2.434 1 50.03 12 GLY B C 1
ATOM 1235 O O . GLY B 1 12 ? -7.227 18.344 -1.924 1 50.03 12 GLY B O 1
ATOM 1236 N N . GLY B 1 13 ? -9.062 18.109 -2.562 1 56.81 13 GLY B N 1
ATOM 1237 C CA . GLY B 1 13 ? -9.508 19.406 -2.088 1 56.81 13 GLY B CA 1
ATOM 1238 C C . GLY B 1 13 ? -9.203 19.656 -0.622 1 56.81 13 GLY B C 1
ATOM 1239 O O . GLY B 1 13 ? -8.867 20.766 -0.223 1 56.81 13 GLY B O 1
ATOM 1240 N N . ASN B 1 14 ? -9.141 18.469 0.221 1 72.06 14 ASN B N 1
ATOM 1241 C CA . ASN B 1 14 ? -8.977 18.844 1.623 1 72.06 14 ASN B CA 1
ATOM 1242 C C . ASN B 1 14 ? -7.59 18.469 2.139 1 72.06 14 ASN B C 1
ATOM 1244 O O . ASN B 1 14 ? -7.43 18.141 3.316 1 72.06 14 ASN B O 1
ATOM 1248 N N . LEU B 1 15 ? -6.688 18.5 1.161 1 82.38 15 LEU B N 1
ATOM 1249 C CA . LEU B 1 15 ? -5.332 18.297 1.654 1 82.38 15 LEU B CA 1
ATOM 1250 C C . LEU B 1 15 ? -4.855 19.516 2.455 1 82.38 15 LEU B C 1
ATOM 1252 O O . LEU B 1 15 ? -5.207 20.656 2.135 1 82.38 15 LEU B O 1
ATOM 1256 N N . PRO B 1 16 ? -4.137 19.188 3.469 1 77.62 16 PRO B N 1
ATOM 1257 C CA . PRO B 1 16 ? -3.57 20.359 4.145 1 77.62 16 PRO B CA 1
ATOM 1258 C C . PRO B 1 16 ? -2.674 21.188 3.23 1 77.62 16 PRO B C 1
ATOM 1260 O O . PRO B 1 16 ? -1.868 20.641 2.48 1 77.62 16 PRO B O 1
ATOM 1263 N N . ASP B 1 17 ? -2.945 22.484 3.092 1 79.69 17 ASP B N 1
ATOM 1264 C CA . ASP B 1 17 ? -2.086 23.391 2.35 1 79.69 17 ASP B CA 1
ATOM 1265 C C . ASP B 1 17 ? -0.947 23.906 3.225 1 79.69 17 ASP B C 1
ATOM 1267 O O . ASP B 1 17 ? -1.1 24.922 3.92 1 79.69 17 ASP B O 1
ATOM 1271 N N . VAL B 1 18 ? 0.135 23.141 3.193 1 73.56 18 VAL B N 1
ATOM 1272 C CA . VAL B 1 18 ? 1.21 23.484 4.121 1 73.56 18 VAL B CA 1
ATOM 1273 C C . VAL B 1 18 ? 2.422 24 3.342 1 73.56 18 VAL B C 1
ATOM 1275 O O . VAL B 1 18 ? 3.467 24.281 3.928 1 73.56 18 VAL B O 1
ATOM 1278 N N . ALA B 1 19 ? 2.371 24.031 2.119 1 73.19 19 ALA B N 1
ATOM 1279 C CA . ALA B 1 19 ? 3.475 24.562 1.314 1 73.19 19 ALA B CA 1
ATOM 1280 C C . ALA B 1 19 ? 2.959 25.219 0.041 1 73.19 19 ALA B C 1
ATOM 1282 O O . ALA B 1 19 ? 1.951 24.797 -0.525 1 73.19 19 ALA B O 1
ATOM 1283 N N . SER B 1 20 ? 3.689 26.234 -0.292 1 71.19 20 SER B N 1
ATOM 1284 C CA . SER B 1 20 ? 3.346 26.922 -1.534 1 71.19 20 SER B CA 1
ATOM 1285 C C . SER B 1 20 ? 3.562 26.016 -2.742 1 71.19 20 SER B C 1
ATOM 1287 O O . SER B 1 20 ? 2.775 26.031 -3.691 1 71.19 20 SER B O 1
ATOM 1289 N N . HIS B 1 21 ? 4.688 25.25 -2.561 1 82.44 21 HIS B N 1
ATOM 1290 C CA . HIS B 1 21 ? 5.016 24.328 -3.641 1 82.44 21 HIS B CA 1
ATOM 1291 C C . HIS B 1 21 ? 5.453 22.969 -3.094 1 82.44 21 HIS B C 1
ATOM 1293 O O . HIS B 1 21 ? 6.227 22.906 -2.137 1 82.44 21 HIS B O 1
ATOM 1299 N N . TYR B 1 22 ? 4.82 21.969 -3.693 1 89.81 22 TYR B N 1
ATOM 1300 C CA . TYR B 1 22 ? 5.242 20.594 -3.385 1 89.81 22 TYR B CA 1
ATOM 1301 C C . TYR B 1 22 ? 6.141 20.047 -4.484 1 89.81 22 TYR B C 1
ATOM 1303 O O . TYR B 1 22 ? 5.902 20.281 -5.668 1 89.81 22 TYR B O 1
ATOM 1311 N N . PRO B 1 23 ? 7.129 19.312 -4.141 1 91.69 23 PRO B N 1
ATOM 1312 C CA . PRO B 1 23 ? 8.031 18.734 -5.137 1 91.69 23 PRO B CA 1
ATOM 1313 C C . PRO B 1 23 ? 7.305 17.922 -6.199 1 91.69 23 PRO B C 1
ATOM 1315 O O . PRO B 1 23 ? 7.762 17.828 -7.344 1 91.69 23 PRO B O 1
ATOM 1318 N N . VAL B 1 24 ? 6.219 17.312 -5.809 1 94.75 24 VAL B N 1
ATOM 1319 C CA . VAL B 1 24 ? 5.418 16.547 -6.754 1 94.75 24 VAL B CA 1
ATOM 1320 C C . VAL B 1 24 ? 3.971 17.031 -6.723 1 94.75 24 VAL B C 1
ATOM 1322 O O . VAL B 1 24 ? 3.361 17.109 -5.656 1 94.75 24 VAL B O 1
ATOM 1325 N N . ALA B 1 25 ? 3.529 17.344 -7.965 1 93.5 25 ALA B N 1
ATOM 1326 C CA . ALA B 1 25 ? 2.115 17.688 -8.047 1 93.5 25 ALA B CA 1
ATOM 1327 C C . ALA B 1 25 ? 1.229 16.516 -7.637 1 93.5 25 ALA B C 1
ATOM 1329 O O . ALA B 1 25 ? 1.502 15.375 -8 1 93.5 25 ALA B O 1
ATOM 1330 N N . TYR B 1 26 ? 0.226 16.844 -6.926 1 93.44 26 TYR B N 1
ATOM 1331 C CA . TYR B 1 26 ? -0.625 15.797 -6.379 1 93.44 26 TYR B CA 1
ATOM 1332 C C . TYR B 1 26 ? -1.059 14.82 -7.465 1 93.44 26 TYR B C 1
ATOM 1334 O O . TYR B 1 26 ? -0.983 13.602 -7.281 1 93.44 26 TYR B O 1
ATOM 1342 N N . GLU B 1 27 ? -1.465 15.328 -8.602 1 94.62 27 GLU B N 1
ATOM 1343 C CA . GLU B 1 27 ? -2.008 14.516 -9.688 1 94.62 27 GLU B CA 1
ATOM 1344 C C . GLU B 1 27 ? -0.948 13.578 -10.258 1 94.62 27 GLU B C 1
ATOM 1346 O O . GLU B 1 27 ? -1.273 12.609 -10.953 1 94.62 27 GLU B O 1
ATOM 1351 N N . GLN B 1 28 ? 0.256 13.852 -9.938 1 96.94 28 GLN B N 1
ATOM 1352 C CA . GLN B 1 28 ? 1.348 13.039 -10.469 1 96.94 28 GLN B CA 1
ATOM 1353 C C . GLN B 1 28 ? 1.831 12.023 -9.438 1 96.94 28 GLN B C 1
ATOM 1355 O O . GLN B 1 28 ? 2.619 11.133 -9.766 1 96.94 28 GLN B O 1
ATOM 1360 N N . THR B 1 29 ? 1.348 12.195 -8.156 1 98.31 29 THR B N 1
ATOM 1361 C CA . THR B 1 29 ? 1.725 11.297 -7.07 1 98.31 29 THR B CA 1
ATOM 1362 C C . THR B 1 29 ? 0.969 9.977 -7.176 1 98.31 29 THR B C 1
ATOM 1364 O O . THR B 1 29 ? 0.058 9.836 -7.996 1 98.31 29 THR B O 1
ATOM 1367 N N . LEU B 1 30 ? 1.391 9 -6.352 1 98.69 30 LEU B N 1
ATOM 1368 C CA . LEU B 1 30 ? 0.613 7.77 -6.211 1 98.69 30 LEU B CA 1
ATOM 1369 C C . LEU B 1 30 ? -0.841 8.086 -5.875 1 98.69 30 LEU B C 1
ATOM 1371 O O . LEU B 1 30 ? -1.757 7.566 -6.52 1 98.69 30 LEU B O 1
ATOM 1375 N N . ASP B 1 31 ? -1.04 8.961 -4.914 1 98.31 31 ASP B N 1
ATOM 1376 C CA . ASP B 1 31 ? -2.375 9.312 -4.441 1 98.31 31 ASP B CA 1
ATOM 1377 C C . ASP B 1 31 ? -3.236 9.867 -5.574 1 98.31 31 ASP B C 1
ATOM 1379 O O . ASP B 1 31 ? -4.379 9.438 -5.758 1 98.31 31 ASP B O 1
ATOM 1383 N N . GLY B 1 32 ? -2.662 10.766 -6.285 1 97.75 32 GLY B N 1
ATOM 1384 C CA . GLY B 1 32 ? -3.387 11.367 -7.391 1 97.75 32 GLY B CA 1
ATOM 1385 C C . GLY B 1 32 ? -3.658 10.398 -8.523 1 97.75 32 GLY B C 1
ATOM 1386 O O . GLY B 1 32 ? -4.73 10.422 -9.133 1 97.75 32 GLY B O 1
ATOM 1387 N N . THR B 1 33 ? -2.707 9.602 -8.781 1 97.88 33 THR B N 1
ATOM 1388 C CA . THR B 1 33 ? -2.811 8.633 -9.867 1 97.88 33 THR B CA 1
ATOM 1389 C C . THR B 1 33 ? -3.953 7.656 -9.609 1 97.88 33 THR B C 1
ATOM 1391 O O . THR B 1 33 ? -4.707 7.324 -10.531 1 97.88 33 THR B O 1
ATOM 1394 N N . VAL B 1 34 ? -4.09 7.242 -8.375 1 98.19 34 VAL B N 1
ATOM 1395 C CA . VAL B 1 34 ? -5.113 6.242 -8.094 1 98.19 34 VAL B CA 1
ATOM 1396 C C . VAL B 1 34 ? -6.426 6.934 -7.734 1 98.19 34 VAL B C 1
ATOM 1398 O O . VAL B 1 34 ? -7.48 6.297 -7.703 1 98.19 34 VAL B O 1
ATOM 1401 N N . GLY B 1 35 ? -6.359 8.125 -7.301 1 98.06 35 GLY B N 1
ATOM 1402 C CA . GLY B 1 35 ? -7.582 8.898 -7.148 1 98.06 35 GLY B CA 1
ATOM 1403 C C . GLY B 1 35 ? -8.039 9.008 -5.707 1 98.06 35 GLY B C 1
ATOM 1404 O O . GLY B 1 35 ? -9.242 9.062 -5.434 1 98.06 35 GLY B O 1
ATOM 1405 N N . PHE B 1 36 ? -7.137 9.07 -4.762 1 98.56 36 PHE B N 1
ATOM 1406 C CA . PHE B 1 36 ? -7.516 9.266 -3.369 1 98.56 36 PHE B CA 1
ATOM 1407 C C . PHE B 1 36 ? -8.062 10.672 -3.146 1 98.56 36 PHE B C 1
ATOM 1409 O O . PHE B 1 36 ? -7.523 11.648 -3.678 1 98.56 36 PHE B O 1
ATOM 1416 N N . VAL B 1 37 ? -9.133 10.695 -2.338 1 97.94 37 VAL B N 1
ATOM 1417 C CA . VAL B 1 37 ? -9.742 11.977 -2.006 1 97.94 37 VAL B CA 1
ATOM 1418 C C . VAL B 1 37 ? -9.953 12.078 -0.495 1 97.94 37 VAL B C 1
ATOM 1420 O O . VAL B 1 37 ? -10.578 11.203 0.11 1 97.94 37 VAL B O 1
ATOM 1423 N N . ILE B 1 38 ? -9.414 13.117 0.088 1 98.12 38 ILE B N 1
ATOM 1424 C CA . ILE B 1 38 ? -9.734 13.375 1.487 1 98.12 38 ILE B CA 1
ATOM 1425 C C . ILE B 1 38 ? -11.102 14.055 1.587 1 98.12 38 ILE B C 1
ATOM 1427 O O . ILE B 1 38 ? -11.328 15.102 0.975 1 98.12 38 ILE B O 1
ATOM 1431 N N . ASP B 1 39 ? -11.922 13.539 2.434 1 97.94 39 ASP B N 1
ATOM 1432 C CA . ASP B 1 39 ? -13.297 14.023 2.537 1 97.94 39 ASP B CA 1
ATOM 1433 C C . ASP B 1 39 ? -13.445 15 3.697 1 97.94 39 ASP B C 1
ATOM 1435 O O . ASP B 1 39 ? -14.133 16.016 3.574 1 97.94 39 ASP B O 1
ATOM 1439 N N . GLU B 1 40 ? -12.922 14.57 4.816 1 97.31 40 GLU B N 1
ATOM 1440 C CA . GLU B 1 40 ? -12.945 15.359 6.043 1 97.31 40 GLU B CA 1
ATOM 1441 C C . GLU B 1 40 ? -11.664 15.164 6.848 1 97.31 40 GLU B C 1
ATOM 1443 O O . GLU B 1 40 ? -11.031 14.109 6.773 1 97.31 40 GLU B O 1
ATOM 1448 N N . MET B 1 41 ? -11.352 16.281 7.574 1 97.31 41 MET B N 1
ATOM 1449 C CA . MET B 1 41 ? -10.156 16.172 8.398 1 97.31 41 MET B CA 1
ATOM 1450 C C . MET B 1 41 ? -10.258 17.078 9.625 1 97.31 41 MET B C 1
ATOM 1452 O O . MET B 1 41 ? -10.461 18.281 9.5 1 97.31 41 MET B O 1
ATOM 1456 N N . THR B 1 42 ? -10.203 16.5 10.711 1 95.88 42 THR B N 1
ATOM 1457 C CA . THR B 1 42 ? -9.984 17.141 12 1 95.88 42 THR B CA 1
ATOM 1458 C C . THR B 1 42 ? -8.703 16.625 12.656 1 95.88 42 THR B C 1
ATOM 1460 O O . THR B 1 42 ? -8.094 15.672 12.164 1 95.88 42 THR B O 1
ATOM 1463 N N . PRO B 1 43 ? -8.273 17.234 13.703 1 95.56 43 PRO B N 1
ATOM 1464 C CA . PRO B 1 43 ? -7.043 16.781 14.359 1 95.56 43 PRO B CA 1
ATOM 1465 C C . PRO B 1 43 ? -7.137 15.344 14.852 1 95.56 43 PRO B C 1
ATOM 1467 O O . PRO B 1 43 ? -6.117 14.656 14.953 1 95.56 43 PRO B O 1
ATOM 1470 N N . GLU B 1 44 ? -8.328 14.883 15.07 1 97.94 44 GLU B N 1
ATOM 1471 C CA . GLU B 1 44 ? -8.445 13.586 15.727 1 97.94 44 GLU B CA 1
ATOM 1472 C C . GLU B 1 44 ? -9.117 12.562 14.805 1 97.94 44 GLU B C 1
ATOM 1474 O O . GLU B 1 44 ? -9.203 11.383 15.141 1 97.94 44 GLU B O 1
ATOM 1479 N N . ARG B 1 45 ? -9.641 13.062 13.734 1 98.44 45 ARG B N 1
ATOM 1480 C CA . ARG B 1 45 ? -10.391 12.195 12.82 1 98.44 45 ARG B CA 1
ATOM 1481 C C . ARG B 1 45 ? -10.305 12.703 11.391 1 98.44 45 ARG B C 1
ATOM 1483 O O . ARG B 1 45 ? -10.383 13.914 11.141 1 98.44 45 ARG B O 1
ATOM 1490 N N . ALA B 1 46 ? -10.18 11.75 10.461 1 98.69 46 ALA B N 1
ATOM 1491 C CA . ALA B 1 46 ? -10.188 12.094 9.047 1 98.69 46 ALA B CA 1
ATOM 1492 C C . ALA B 1 46 ? -10.836 10.992 8.211 1 98.69 46 ALA B C 1
ATOM 1494 O O . ALA B 1 46 ? -10.797 9.82 8.594 1 98.69 46 ALA B O 1
ATOM 1495 N N . THR B 1 47 ? -11.438 11.398 7.105 1 98.81 47 THR B N 1
ATOM 1496 C CA . THR B 1 47 ? -12.023 10.438 6.18 1 98.81 47 THR B CA 1
ATOM 1497 C C . THR B 1 47 ? -11.539 10.695 4.754 1 98.81 47 THR B C 1
ATOM 1499 O O . THR B 1 47 ? -11.227 11.836 4.395 1 98.81 47 THR B O 1
ATOM 1502 N N . ALA B 1 48 ? -11.469 9.641 4.008 1 98.81 48 ALA B N 1
ATOM 1503 C CA . ALA B 1 48 ? -11.109 9.68 2.594 1 98.81 48 ALA B CA 1
ATOM 1504 C C . ALA B 1 48 ? -11.859 8.609 1.806 1 98.81 48 ALA B C 1
ATOM 1506 O O . ALA B 1 48 ? -12.406 7.672 2.389 1 98.81 48 ALA B O 1
ATOM 1507 N N . SER B 1 49 ? -11.859 8.805 0.529 1 98.81 49 SER B N 1
ATOM 1508 C CA . SER B 1 49 ? -12.508 7.832 -0.349 1 98.81 49 SER B CA 1
ATOM 1509 C C . SER B 1 49 ? -11.766 7.715 -1.68 1 98.81 49 SER B C 1
ATOM 1511 O O . SER B 1 49 ? -10.945 8.57 -2.018 1 98.81 49 SER B O 1
ATOM 1513 N N . VAL B 1 50 ? -12.117 6.645 -2.381 1 98.88 50 VAL B N 1
ATOM 1514 C CA . VAL B 1 50 ? -11.586 6.418 -3.723 1 98.88 50 VAL B CA 1
ATOM 1515 C C . VAL B 1 50 ? -12.57 5.574 -4.527 1 98.88 50 VAL B C 1
ATOM 1517 O O . VAL B 1 50 ? -13.18 4.645 -3.996 1 98.88 50 VAL B O 1
ATOM 1520 N N . GLU B 1 51 ? -12.711 5.988 -5.738 1 98.88 51 GLU B N 1
ATOM 1521 C CA . GLU B 1 51 ? -13.453 5.148 -6.672 1 98.88 51 GLU B CA 1
ATOM 1522 C C . GLU B 1 51 ? -12.617 3.951 -7.121 1 98.88 51 GLU B C 1
ATOM 1524 O O . GLU B 1 51 ? -11.43 4.09 -7.41 1 98.88 51 GLU B O 1
ATOM 1529 N N . VAL B 1 52 ? -13.281 2.76 -7.184 1 98.88 52 VAL B N 1
ATOM 1530 C CA . VAL B 1 52 ? -12.594 1.566 -7.664 1 98.88 52 VAL B CA 1
ATOM 1531 C C . VAL B 1 52 ? -12.516 1.589 -9.188 1 98.88 52 VAL B C 1
ATOM 1533 O O . VAL B 1 52 ? -13.523 1.396 -9.867 1 98.88 52 VAL B O 1
ATOM 1536 N N . THR B 1 53 ? -11.383 1.882 -9.719 1 98.69 53 THR B N 1
ATOM 1537 C CA . THR B 1 53 ? -11.039 1.791 -11.133 1 98.69 53 THR B CA 1
ATOM 1538 C C . THR B 1 53 ? -10.008 0.698 -11.375 1 98.69 53 THR B C 1
ATOM 1540 O O . THR B 1 53 ? -9.523 0.071 -10.43 1 98.69 53 THR B O 1
ATOM 1543 N N . ASP B 1 54 ? -9.672 0.445 -12.562 1 98.44 54 ASP B N 1
ATOM 1544 C CA . ASP B 1 54 ? -8.688 -0.582 -12.875 1 98.44 54 ASP B CA 1
ATOM 1545 C C . ASP B 1 54 ? -7.332 -0.247 -12.25 1 98.44 54 ASP B C 1
ATOM 1547 O O . ASP B 1 54 ? -6.59 -1.145 -11.852 1 98.44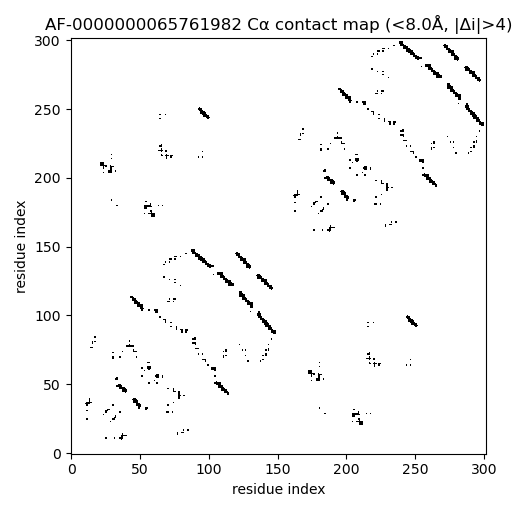 54 ASP B O 1
ATOM 1551 N N . THR B 1 55 ? -7.02 1 -12.094 1 98.38 55 THR B N 1
ATOM 1552 C CA . THR B 1 55 ? -5.734 1.433 -11.555 1 98.38 55 THR B CA 1
ATOM 1553 C C . THR B 1 55 ? -5.637 1.101 -10.062 1 98.38 55 THR B C 1
ATOM 1555 O O . THR B 1 55 ? -4.555 1.172 -9.477 1 98.38 55 THR B O 1
ATOM 1558 N N . LEU B 1 56 ? -6.73 0.739 -9.453 1 98.69 56 LEU B N 1
ATOM 1559 C CA . LEU B 1 56 ? -6.734 0.375 -8.039 1 98.69 56 LEU B CA 1
ATOM 1560 C C . LEU B 1 56 ? -6.723 -1.14 -7.867 1 98.69 56 LEU B C 1
ATOM 1562 O O . LEU B 1 56 ? -6.602 -1.642 -6.746 1 98.69 56 LEU B O 1
ATOM 1566 N N . ARG B 1 57 ? -6.824 -1.88 -8.969 1 98.69 57 ARG B N 1
ATOM 1567 C CA . ARG B 1 57 ? -7.078 -3.316 -8.914 1 98.69 57 ARG B CA 1
ATOM 1568 C C . ARG B 1 57 ? -5.797 -4.105 -9.164 1 98.69 57 ARG B C 1
ATOM 1570 O O . ARG B 1 57 ? -4.824 -3.568 -9.695 1 98.69 57 ARG B O 1
ATOM 1577 N N . GLN B 1 58 ? -5.875 -5.32 -8.711 1 97.31 58 GLN B N 1
ATOM 1578 C CA . GLN B 1 58 ? -4.957 -6.348 -9.195 1 97.31 58 GLN B CA 1
ATOM 1579 C C . GLN B 1 58 ? -5.535 -7.09 -10.391 1 97.31 58 GLN B C 1
ATOM 1581 O O . GLN B 1 58 ? -6.66 -6.809 -10.82 1 97.31 58 GLN B O 1
ATOM 1586 N N . ARG B 1 59 ? -4.758 -7.891 -10.992 1 95 59 ARG B N 1
ATOM 1587 C CA . ARG B 1 59 ? -5.082 -8.406 -12.32 1 95 59 ARG B CA 1
ATOM 1588 C C . ARG B 1 59 ? -6.309 -9.312 -12.266 1 95 59 ARG B C 1
ATOM 1590 O O . ARG B 1 59 ? -6.941 -9.57 -13.297 1 95 59 ARG B O 1
ATOM 1597 N N . TRP B 1 60 ? -6.738 -9.789 -11.109 1 94.5 60 TRP B N 1
ATOM 1598 C CA . TRP B 1 60 ? -7.91 -10.648 -10.984 1 94.5 60 TRP B CA 1
ATOM 1599 C C . TRP B 1 60 ? -9.172 -9.82 -10.773 1 94.5 60 TRP B C 1
ATOM 1601 O O . TRP B 1 60 ? -10.266 -10.375 -10.625 1 94.5 60 TRP B O 1
ATOM 1611 N N . GLY B 1 61 ? -9.008 -8.562 -10.664 1 97.25 61 GLY B N 1
ATOM 1612 C CA . GLY B 1 61 ? -10.156 -7.68 -10.656 1 97.25 61 GLY B CA 1
ATOM 1613 C C . GLY B 1 61 ? -10.531 -7.191 -9.273 1 97.25 61 GLY B C 1
ATOM 1614 O O . GLY B 1 61 ? -11.445 -6.379 -9.117 1 97.25 61 GLY B O 1
ATOM 1615 N N . LEU B 1 62 ? -9.867 -7.68 -8.328 1 98.12 62 LEU B N 1
ATOM 1616 C CA . LEU B 1 62 ? -10.094 -7.223 -6.965 1 98.12 62 LEU B CA 1
ATOM 1617 C C . LEU B 1 62 ? -9.258 -5.984 -6.664 1 98.12 62 LEU B C 1
ATOM 1619 O O . LEU B 1 62 ? -8.188 -5.793 -7.246 1 98.12 62 LEU B O 1
ATOM 1623 N N . VAL B 1 63 ? -9.773 -5.16 -5.738 1 98.88 63 VAL B N 1
ATOM 1624 C CA . VAL B 1 63 ? -8.93 -4.086 -5.23 1 98.88 63 VAL B CA 1
ATOM 1625 C C . VAL B 1 63 ? -7.633 -4.664 -4.676 1 98.88 63 VAL B C 1
ATOM 1627 O O . VAL B 1 63 ? -7.648 -5.66 -3.951 1 98.88 63 VAL B O 1
ATOM 1630 N N . HIS B 1 64 ? -6.574 -4.078 -5.055 1 98.94 64 HIS B N 1
ATOM 1631 C CA . HIS B 1 64 ? -5.238 -4.469 -4.621 1 98.94 64 HIS B CA 1
ATOM 1632 C C . HIS B 1 64 ? -5.066 -4.281 -3.115 1 98.94 64 HIS B C 1
ATOM 1634 O O . HIS B 1 64 ? -5.402 -3.225 -2.576 1 98.94 64 HIS B O 1
ATOM 1640 N N . GLY B 1 65 ? -4.555 -5.262 -2.398 1 98.88 65 GLY B N 1
ATOM 1641 C CA . GLY B 1 65 ? -4.312 -5.09 -0.975 1 98.88 65 GLY B CA 1
ATOM 1642 C C . GLY B 1 65 ? -3.451 -3.885 -0.656 1 98.88 65 GLY B C 1
ATOM 1643 O O . GLY B 1 65 ? -3.641 -3.232 0.373 1 98.88 65 GLY B O 1
ATOM 1644 N N . GLY B 1 66 ? -2.5 -3.631 -1.482 1 98.94 66 GLY B N 1
ATOM 1645 C CA . GLY B 1 66 ? -1.628 -2.479 -1.333 1 98.94 66 GLY B CA 1
ATOM 1646 C C . GLY B 1 66 ? -2.363 -1.155 -1.447 1 98.94 66 GLY B C 1
ATOM 1647 O O . GLY B 1 66 ? -1.88 -0.128 -0.966 1 98.94 66 GLY B O 1
ATOM 1648 N N . ALA B 1 67 ? -3.488 -1.166 -2.148 1 98.94 67 ALA B N 1
ATOM 1649 C CA . ALA B 1 67 ? -4.281 0.054 -2.264 1 98.94 67 ALA B CA 1
ATOM 1650 C C . ALA B 1 67 ? -4.895 0.438 -0.919 1 98.94 67 ALA B C 1
ATOM 1652 O O . ALA B 1 67 ? -4.949 1.619 -0.568 1 98.94 67 ALA B O 1
ATOM 1653 N N . TYR B 1 68 ? -5.379 -0.572 -0.192 1 98.94 68 TYR B N 1
ATOM 1654 C CA . TYR B 1 68 ? -5.863 -0.306 1.157 1 98.94 68 TYR B CA 1
ATOM 1655 C C . TYR B 1 68 ? -4.77 0.309 2.021 1 98.94 68 TYR B C 1
ATOM 1657 O O . TYR B 1 68 ? -5 1.302 2.715 1 98.94 68 TYR B O 1
ATOM 1665 N N . CYS B 1 69 ? -3.604 -0.299 1.953 1 99 69 CYS B N 1
ATOM 1666 C CA . CYS B 1 69 ? -2.461 0.197 2.713 1 99 69 CYS B CA 1
ATOM 1667 C C . CYS B 1 69 ? -2.154 1.646 2.354 1 99 69 CYS B C 1
ATOM 1669 O O . CYS B 1 69 ? -1.955 2.48 3.238 1 99 69 CYS B O 1
ATOM 1671 N N . ALA B 1 70 ? -2.137 1.903 1.092 1 98.94 70 ALA B N 1
ATOM 1672 C CA . ALA B 1 70 ? -1.77 3.234 0.617 1 98.94 70 ALA B CA 1
ATOM 1673 C C . ALA B 1 70 ? -2.789 4.277 1.066 1 98.94 70 ALA B C 1
ATOM 1675 O O . ALA B 1 70 ? -2.42 5.387 1.464 1 98.94 70 ALA B O 1
ATOM 1676 N N . LEU B 1 71 ? -4.059 3.951 0.981 1 98.94 71 LEU B N 1
ATOM 1677 C CA . LEU B 1 71 ? -5.105 4.875 1.402 1 98.94 71 LEU B CA 1
ATOM 1678 C C . LEU B 1 71 ? -4.992 5.188 2.891 1 98.94 71 LEU B C 1
ATOM 1680 O O . LEU B 1 71 ? -5.074 6.348 3.293 1 98.94 71 LEU B O 1
ATOM 1684 N N . ALA B 1 72 ? -4.812 4.152 3.645 1 98.94 72 ALA B N 1
ATOM 1685 C CA . ALA B 1 72 ? -4.629 4.328 5.082 1 98.94 72 ALA B CA 1
ATOM 1686 C C . ALA B 1 72 ? -3.391 5.168 5.383 1 98.94 72 ALA B C 1
ATOM 1688 O O . ALA B 1 72 ? -3.432 6.07 6.223 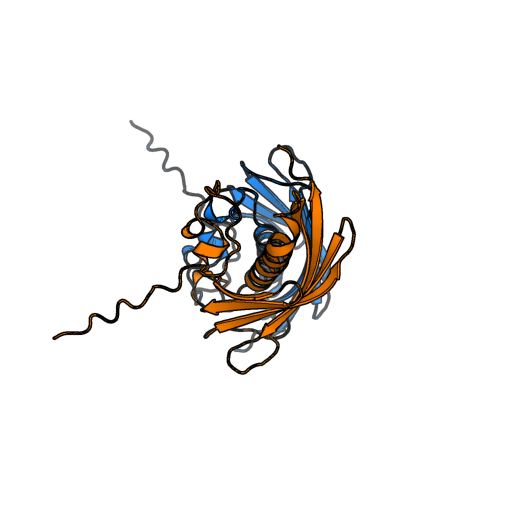1 98.94 72 ALA B O 1
ATOM 1689 N N . GLU B 1 73 ? -2.307 4.863 4.719 1 98.88 73 GLU B N 1
ATOM 1690 C CA . GLU B 1 73 ? -1.039 5.57 4.879 1 98.88 73 GLU B CA 1
ATOM 1691 C C . GLU B 1 73 ? -1.195 7.059 4.586 1 98.88 73 GLU B C 1
ATOM 1693 O O . GLU B 1 73 ? -0.816 7.898 5.402 1 98.88 73 GLU B O 1
ATOM 1698 N N . MET B 1 74 ? -1.777 7.332 3.473 1 98.69 74 MET B N 1
ATOM 1699 C CA . MET B 1 74 ? -1.968 8.727 3.078 1 98.69 74 MET B CA 1
ATOM 1700 C C . MET B 1 74 ? -2.832 9.461 4.094 1 98.69 74 MET B C 1
ATOM 1702 O O . MET B 1 74 ? -2.484 10.562 4.531 1 98.69 74 MET B O 1
ATOM 1706 N N . LEU B 1 75 ? -3.887 8.859 4.484 1 98.81 75 LEU B N 1
ATOM 1707 C CA . LEU B 1 75 ? -4.859 9.516 5.348 1 98.81 75 LEU B CA 1
ATOM 1708 C C . LEU B 1 75 ? -4.25 9.828 6.711 1 98.81 75 LEU B C 1
ATOM 1710 O O . LEU B 1 75 ? -4.348 10.961 7.195 1 98.81 75 LEU B O 1
ATOM 1714 N N . ALA B 1 76 ? -3.637 8.82 7.301 1 98.81 76 ALA B N 1
ATOM 1715 C CA . ALA B 1 76 ? -3.041 9.008 8.617 1 98.81 76 ALA B CA 1
ATOM 1716 C C . ALA B 1 76 ? -1.916 10.039 8.578 1 98.81 76 ALA B C 1
ATOM 1718 O O . ALA B 1 76 ? -1.812 10.891 9.461 1 98.81 76 ALA B O 1
ATOM 1719 N N . THR B 1 77 ? -1.091 9.977 7.598 1 98.56 77 THR B N 1
ATOM 1720 C CA . THR B 1 77 ? 0.037 10.891 7.492 1 98.56 77 THR B CA 1
ATOM 1721 C C . THR B 1 77 ? -0.448 12.32 7.262 1 98.56 77 THR B C 1
ATOM 1723 O O . THR B 1 77 ? -0.005 13.25 7.941 1 98.56 77 THR B O 1
ATOM 1726 N N . GLU B 1 78 ? -1.385 12.5 6.363 1 97.75 78 GLU B N 1
ATOM 1727 C CA . GLU B 1 78 ? -1.882 13.844 6.074 1 97.75 78 GLU B CA 1
ATOM 1728 C C . GLU B 1 78 ? -2.613 14.438 7.277 1 97.75 78 GLU B C 1
ATOM 1730 O O . GLU B 1 78 ? -2.539 15.641 7.527 1 97.75 78 GLU B O 1
ATOM 1735 N N . ALA B 1 79 ? -3.352 13.586 7.961 1 98 79 ALA B N 1
ATOM 1736 C CA . ALA B 1 79 ? -4.027 14.062 9.164 1 98 79 ALA B CA 1
ATOM 1737 C C . ALA B 1 79 ? -3.02 14.523 10.219 1 98 79 ALA B C 1
ATOM 1739 O O . ALA B 1 79 ? -3.262 15.5 10.93 1 98 79 ALA B O 1
ATOM 1740 N N . THR B 1 80 ? -1.951 13.82 10.312 1 98.38 80 THR B N 1
ATOM 1741 C CA . THR B 1 80 ? -0.892 14.219 11.234 1 98.38 80 THR B CA 1
ATOM 1742 C C . THR B 1 80 ? -0.232 15.516 10.773 1 98.38 80 THR B C 1
ATOM 1744 O O . THR B 1 80 ? -0.04 16.438 11.57 1 98.38 80 THR B O 1
ATOM 1747 N N . VAL B 1 81 ? 0.096 15.625 9.516 1 97.25 81 VAL B N 1
ATOM 1748 C CA . VAL B 1 81 ? 0.719 16.797 8.93 1 97.25 81 VAL B CA 1
ATOM 1749 C C . VAL B 1 81 ? -0.139 18.031 9.211 1 97.25 81 VAL B C 1
ATOM 1751 O O . VAL B 1 81 ? 0.382 19.094 9.578 1 97.25 81 VAL B O 1
ATOM 1754 N N . ALA B 1 82 ? -1.396 17.891 9.117 1 95.75 82 ALA B N 1
ATOM 1755 C CA . ALA B 1 82 ? -2.33 19 9.297 1 95.75 82 ALA B CA 1
ATOM 1756 C C . ALA B 1 82 ? -2.18 19.625 10.68 1 95.75 82 ALA B C 1
ATOM 1758 O O . ALA B 1 82 ? -2.438 20.828 10.859 1 95.75 82 ALA B O 1
ATOM 1759 N N . VAL B 1 83 ? -1.743 18.828 11.562 1 96.31 83 VAL B N 1
ATOM 1760 C CA . VAL B 1 83 ? -1.658 19.312 12.945 1 96.31 83 VAL B CA 1
ATOM 1761 C C . VAL B 1 83 ? -0.242 19.797 13.234 1 96.31 83 VAL B C 1
ATOM 1763 O O . VAL B 1 83 ? -0.056 20.859 13.836 1 96.31 83 VAL B O 1
ATOM 1766 N N . VAL B 1 84 ? 0.719 19.156 12.68 1 96.81 84 VAL B N 1
ATOM 1767 C CA . VAL B 1 84 ? 2.051 19.359 13.242 1 96.81 84 VAL B CA 1
ATOM 1768 C C . VAL B 1 84 ? 2.844 20.312 12.359 1 96.81 84 VAL B C 1
ATOM 1770 O O . VAL B 1 84 ? 3.854 20.875 12.789 1 96.81 84 VAL B O 1
ATOM 1773 N N . HIS B 1 85 ? 2.471 20.5 11.188 1 94.25 85 HIS B N 1
ATOM 1774 C CA . HIS B 1 85 ? 3.275 21.25 10.242 1 94.25 85 HIS B CA 1
ATOM 1775 C C . HIS B 1 85 ? 3.441 22.703 10.688 1 94.25 85 HIS B C 1
ATOM 1777 O O . HIS B 1 85 ? 4.531 23.266 10.57 1 94.25 85 HIS B O 1
ATOM 1783 N N . GLU B 1 86 ? 2.404 23.266 11.195 1 91.5 86 GLU B N 1
ATOM 1784 C CA . GLU B 1 86 ? 2.453 24.656 11.617 1 91.5 86 GLU B CA 1
ATOM 1785 C C . GLU B 1 86 ? 3.375 24.844 12.82 1 91.5 86 GLU B C 1
ATOM 1787 O O . GLU B 1 86 ? 3.805 25.953 13.117 1 91.5 86 GLU B O 1
ATOM 1792 N N . LYS B 1 87 ? 3.594 23.75 13.414 1 93.62 87 LYS B N 1
ATOM 1793 C CA . LYS B 1 87 ? 4.461 23.797 14.586 1 93.62 87 LYS B CA 1
ATOM 1794 C C . LYS B 1 87 ? 5.914 23.531 14.203 1 93.62 87 LYS B C 1
ATOM 1796 O O . LYS B 1 87 ? 6.746 23.25 15.07 1 93.62 87 LYS B O 1
ATOM 1801 N N . GLY B 1 88 ? 6.148 23.531 12.945 1 94.12 88 GLY B N 1
ATOM 1802 C CA . GLY B 1 88 ? 7.516 23.344 12.477 1 94.12 88 GLY B CA 1
ATOM 1803 C C . GLY B 1 88 ? 7.941 21.891 12.422 1 94.12 88 GLY B C 1
ATOM 1804 O O . GLY B 1 88 ? 9.141 21.594 12.43 1 94.12 88 GLY B O 1
ATOM 1805 N N . MET B 1 89 ? 6.941 21 12.438 1 96.31 89 MET B N 1
ATOM 1806 C CA . MET B 1 89 ? 7.246 19.578 12.43 1 96.31 89 MET B CA 1
ATOM 1807 C C . MET B 1 89 ? 6.863 18.953 11.094 1 96.31 89 MET B C 1
ATOM 1809 O O . MET B 1 89 ? 6.055 19.5 10.352 1 96.31 89 MET B O 1
ATOM 1813 N N . MET B 1 90 ? 7.512 17.828 10.797 1 96 90 MET B N 1
ATOM 1814 C CA . MET B 1 90 ? 7.145 16.984 9.672 1 96 90 MET B CA 1
ATOM 1815 C C . MET B 1 90 ? 6.629 15.625 10.148 1 96 90 MET B C 1
ATOM 1817 O O . MET B 1 90 ? 6.887 15.227 11.289 1 96 90 MET B O 1
ATOM 1821 N N . ALA B 1 91 ? 5.93 14.961 9.312 1 97.44 91 ALA B N 1
ATOM 1822 C CA . ALA B 1 91 ? 5.391 13.641 9.617 1 97.44 91 ALA B CA 1
ATOM 1823 C C . ALA B 1 91 ? 5.629 12.68 8.453 1 97.44 91 ALA B C 1
ATOM 1825 O O . ALA B 1 91 ? 5.43 13.031 7.293 1 97.44 91 ALA B O 1
ATOM 1826 N N . VAL B 1 92 ? 6.07 11.461 8.766 1 97.94 92 VAL B N 1
ATOM 1827 C CA . VAL B 1 92 ? 6.277 10.414 7.773 1 97.94 92 VAL B CA 1
ATOM 1828 C C . VAL B 1 92 ? 5.855 9.062 8.352 1 97.94 92 VAL B C 1
ATOM 1830 O O . VAL B 1 92 ? 5.977 8.836 9.555 1 97.94 92 VAL B O 1
ATOM 1833 N N . GLY B 1 93 ? 5.383 8.258 7.555 1 98.62 93 GLY B N 1
ATOM 1834 C CA . GLY B 1 93 ? 5.004 6.93 8.008 1 98.62 93 GLY B CA 1
ATOM 1835 C C . GLY B 1 93 ? 6.156 6.16 8.625 1 98.62 93 GLY B C 1
ATOM 1836 O O . GLY B 1 93 ? 7.289 6.23 8.133 1 98.62 93 GLY B O 1
ATOM 1837 N N . GLN B 1 94 ? 5.816 5.414 9.656 1 98.88 94 GLN B N 1
ATOM 1838 C CA . GLN B 1 94 ? 6.793 4.527 10.289 1 98.88 94 GLN B CA 1
ATOM 1839 C C . GLN B 1 94 ? 6.426 3.064 10.062 1 98.88 94 GLN B C 1
ATOM 1841 O O . GLN B 1 94 ? 7.305 2.215 9.906 1 98.88 94 GLN B O 1
ATOM 1846 N N . SER B 1 95 ? 5.137 2.826 10.172 1 98.94 95 SER B N 1
ATOM 1847 C CA . SER B 1 95 ? 4.68 1.471 9.891 1 98.94 95 SER B CA 1
ATOM 1848 C C . SER B 1 95 ? 3.205 1.456 9.5 1 98.94 95 SER B C 1
ATOM 1850 O O . SER B 1 95 ? 2.457 2.377 9.836 1 98.94 95 SER B O 1
ATOM 1852 N N . ASN B 1 96 ? 2.836 0.469 8.789 1 98.94 96 ASN B N 1
ATOM 1853 C CA . ASN B 1 96 ? 1.51 0.162 8.266 1 98.94 96 ASN B CA 1
ATOM 1854 C C . ASN B 1 96 ? 1.166 -1.314 8.438 1 98.94 96 ASN B C 1
ATOM 1856 O O . ASN B 1 96 ? 1.765 -2.174 7.785 1 98.94 96 ASN B O 1
ATOM 1860 N N . HIS B 1 97 ? 0.227 -1.538 9.367 1 98.94 97 HIS B N 1
ATOM 1861 C CA . HIS B 1 97 ? -0.258 -2.896 9.586 1 98.94 97 HIS B CA 1
ATOM 1862 C C . HIS B 1 97 ? -1.715 -3.037 9.156 1 98.94 97 HIS B C 1
ATOM 1864 O O . HIS B 1 97 ? -2.617 -2.537 9.836 1 98.94 97 HIS B O 1
ATOM 1870 N N . THR B 1 98 ? -1.942 -3.764 8.062 1 99 98 THR B N 1
ATOM 1871 C CA . THR B 1 98 ? -3.283 -3.822 7.492 1 99 98 THR B CA 1
ATOM 1872 C C . THR B 1 98 ? -3.752 -5.27 7.363 1 99 98 THR B C 1
ATOM 1874 O O . THR B 1 98 ? -2.996 -6.137 6.922 1 99 98 THR B O 1
ATOM 1877 N N . SER B 1 99 ? -4.922 -5.5 7.77 1 98.94 99 SER B N 1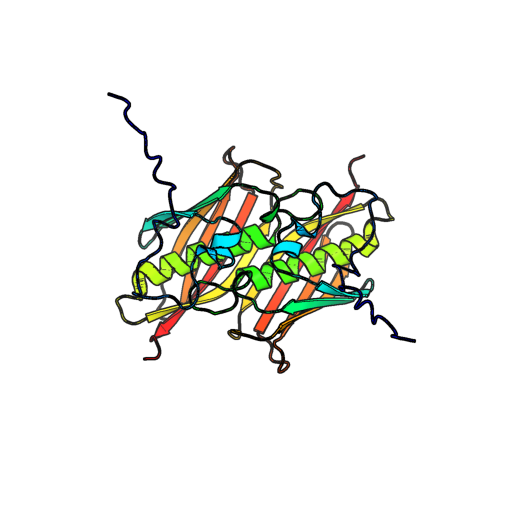
ATOM 1878 C CA . SER B 1 99 ? -5.598 -6.777 7.578 1 98.94 99 SER B CA 1
ATOM 1879 C C . SER B 1 99 ? -6.754 -6.648 6.594 1 98.94 99 SER B C 1
ATOM 1881 O O . SER B 1 99 ? -7.492 -5.66 6.625 1 98.94 99 SER B O 1
ATOM 1883 N N . PHE B 1 100 ? -6.836 -7.613 5.734 1 98.81 100 PHE B N 1
ATOM 1884 C CA . PHE B 1 100 ? -7.848 -7.621 4.684 1 98.81 100 PHE B CA 1
ATOM 1885 C C . PHE B 1 100 ? -8.961 -8.609 5.008 1 98.81 100 PHE B C 1
ATOM 1887 O O . PHE B 1 100 ? -8.688 -9.766 5.359 1 98.81 100 PHE B O 1
ATOM 1894 N N . PHE B 1 101 ? -10.195 -8.211 4.824 1 98.44 101 PHE B N 1
ATOM 1895 C CA . PHE B 1 101 ? -11.297 -9.039 5.285 1 98.44 101 PHE B CA 1
ATOM 1896 C C . PHE B 1 101 ? -12.211 -9.43 4.125 1 98.44 101 PHE B C 1
ATOM 1898 O O . PHE B 1 101 ? -12.688 -10.562 4.055 1 98.44 101 PHE B O 1
ATOM 1905 N N . ARG B 1 102 ? -12.469 -8.43 3.309 1 97.75 102 ARG B N 1
ATOM 1906 C CA . ARG B 1 102 ? -13.469 -8.641 2.264 1 97.75 102 ARG B CA 1
ATOM 1907 C C . ARG B 1 102 ? -12.984 -8.094 0.926 1 97.75 102 ARG B C 1
ATOM 1909 O O . ARG B 1 102 ? -12.492 -6.965 0.85 1 97.75 102 ARG B O 1
ATOM 1916 N N . PRO B 1 103 ? -13.18 -8.922 -0.081 1 97.69 103 PRO B N 1
ATOM 1917 C CA . PRO B 1 103 ? -12.805 -8.422 -1.405 1 97.69 103 PRO B CA 1
ATOM 1918 C C . PRO B 1 103 ? -13.766 -7.355 -1.927 1 97.69 103 PRO B C 1
ATOM 1920 O O . PRO B 1 103 ? -14.969 -7.426 -1.676 1 97.69 103 PRO B O 1
ATOM 1923 N N . VAL B 1 104 ? -13.227 -6.336 -2.627 1 98.56 104 VAL B N 1
ATOM 1924 C CA . VAL B 1 104 ? -13.992 -5.297 -3.305 1 98.56 104 VAL B CA 1
ATOM 1925 C C . VAL B 1 104 ? -13.641 -5.281 -4.789 1 98.56 104 VAL B C 1
ATOM 1927 O O . VAL B 1 104 ? -12.469 -5.309 -5.16 1 98.56 104 VAL B O 1
ATOM 1930 N N . LYS B 1 105 ? -14.641 -5.215 -5.641 1 98.06 105 LYS B N 1
ATOM 1931 C CA . LYS B 1 105 ? -14.406 -5.277 -7.082 1 98.06 105 LYS B CA 1
ATOM 1932 C C . LYS B 1 105 ? -14.828 -3.977 -7.766 1 98.06 105 LYS B C 1
ATOM 1934 O O . LYS B 1 105 ? -14.375 -3.678 -8.875 1 98.06 105 LYS B O 1
ATOM 1939 N N . GLU B 1 106 ? -15.812 -3.324 -7.098 1 98.56 106 GLU B N 1
ATOM 1940 C CA . GLU B 1 106 ? -16.375 -2.133 -7.723 1 98.56 106 GLU B CA 1
ATOM 1941 C C . GLU B 1 106 ? -16.906 -1.159 -6.672 1 98.56 106 GLU B C 1
ATOM 1943 O O . GLU B 1 106 ? -16.922 -1.471 -5.48 1 98.56 106 GLU B O 1
ATOM 1948 N N . GLY B 1 107 ? -17.297 0.001 -7.168 1 98.75 107 GLY B N 1
ATOM 1949 C CA . GLY B 1 107 ? -17.797 1.028 -6.27 1 98.75 107 GLY B CA 1
ATOM 1950 C C . GLY B 1 107 ? -16.703 1.889 -5.676 1 98.75 107 GLY B C 1
ATOM 1951 O O . GLY B 1 107 ? -15.867 2.422 -6.402 1 98.75 107 GLY B O 1
ATOM 1952 N N . HIS B 1 108 ? -16.859 2.1 -4.316 1 98.88 108 HIS B N 1
ATOM 1953 C CA . HIS B 1 108 ? -15.898 2.936 -3.598 1 98.88 108 HIS B CA 1
ATOM 1954 C C . HIS B 1 108 ? -15.344 2.211 -2.375 1 98.88 108 HIS B C 1
ATOM 1956 O O . HIS B 1 108 ? -15.984 1.297 -1.848 1 98.88 108 HIS B O 1
ATOM 1962 N N . VAL B 1 109 ? -14.188 2.6 -2.053 1 98.94 109 VAL B N 1
ATOM 1963 C CA . VAL B 1 109 ? -13.648 2.324 -0.726 1 98.94 109 VAL B CA 1
ATOM 1964 C C . VAL B 1 109 ? -13.594 3.615 0.088 1 98.94 109 VAL B C 1
ATOM 1966 O O . VAL B 1 109 ? -13.125 4.645 -0.403 1 98.94 109 VAL B O 1
ATOM 1969 N N . ARG B 1 110 ? -14.094 3.527 1.262 1 98.94 110 ARG B N 1
ATOM 1970 C CA . ARG B 1 110 ? -14.047 4.656 2.184 1 98.94 110 ARG B CA 1
ATOM 1971 C C . ARG B 1 110 ? -13.188 4.336 3.4 1 98.94 110 ARG B C 1
ATOM 1973 O O . ARG B 1 110 ? -13.32 3.268 4 1 98.94 110 ARG B O 1
ATOM 1980 N N . ALA B 1 111 ? -12.359 5.254 3.752 1 98.94 111 ALA B N 1
ATOM 1981 C CA . ALA B 1 111 ? -11.477 5.094 4.906 1 98.94 111 ALA B CA 1
ATOM 1982 C C . ALA B 1 111 ? -11.828 6.102 6 1 98.94 111 ALA B C 1
ATOM 1984 O O . ALA B 1 111 ? -12.125 7.262 5.715 1 98.94 111 ALA B O 1
ATOM 1985 N N . GLU B 1 112 ? -11.758 5.621 7.199 1 98.94 112 GLU B N 1
ATOM 1986 C CA . GLU B 1 112 ? -11.859 6.477 8.375 1 98.94 112 GLU B CA 1
ATOM 1987 C C . GLU B 1 112 ? -10.68 6.262 9.32 1 98.94 112 GLU B C 1
ATOM 1989 O O . GLU B 1 112 ? -10.453 5.148 9.797 1 98.94 112 GLU B O 1
ATOM 1994 N N . ALA B 1 113 ? -10.008 7.332 9.578 1 98.94 113 ALA B N 1
ATOM 1995 C CA . ALA B 1 113 ? -8.875 7.316 10.508 1 98.94 113 ALA B CA 1
ATOM 1996 C C . ALA B 1 113 ? -9.242 7.988 11.82 1 98.94 113 ALA B C 1
ATOM 1998 O O . ALA B 1 113 ? -9.781 9.102 11.836 1 98.94 113 ALA B O 1
ATOM 1999 N N . VAL B 1 114 ? -8.922 7.289 12.891 1 98.94 114 VAL B N 1
ATOM 2000 C CA . VAL B 1 114 ? -9.109 7.84 14.234 1 98.94 114 VAL B CA 1
ATOM 2001 C C . VAL B 1 114 ? -7.781 7.812 14.992 1 98.94 114 VAL B C 1
ATOM 2003 O O . VAL B 1 114 ? -7.121 6.773 15.062 1 98.94 114 VAL B O 1
ATOM 2006 N N . ARG B 1 115 ? -7.445 8.906 15.609 1 98.88 115 ARG B N 1
ATOM 2007 C CA . ARG B 1 115 ? -6.195 8.977 16.344 1 98.88 115 ARG B CA 1
ATOM 2008 C C . ARG B 1 115 ? -6.297 8.219 17.672 1 98.88 115 ARG B C 1
ATOM 2010 O O . ARG B 1 115 ? -7.195 8.477 18.469 1 98.88 115 ARG B O 1
ATOM 2017 N N . ILE B 1 116 ? -5.379 7.379 17.891 1 98.75 116 ILE B N 1
ATOM 2018 C CA . ILE B 1 116 ? -5.324 6.586 19.109 1 98.75 116 ILE B CA 1
ATOM 2019 C C . ILE B 1 116 ? -4.43 7.281 20.141 1 98.75 116 ILE B C 1
ATOM 2021 O O . ILE B 1 116 ? -4.723 7.277 21.328 1 98.75 116 ILE B O 1
ATOM 2025 N N . HIS B 1 117 ? -3.332 7.836 19.609 1 98.69 117 HIS B N 1
ATOM 2026 C CA . HIS B 1 117 ? -2.318 8.43 20.469 1 98.69 117 HIS B CA 1
ATOM 2027 C C . HIS B 1 117 ? -1.446 9.414 19.703 1 98.69 117 HIS B C 1
ATOM 2029 O O . HIS B 1 117 ? -1.066 9.164 18.562 1 98.69 117 HIS B O 1
ATOM 2035 N N . ALA B 1 118 ? -1.223 10.484 20.406 1 98.38 118 ALA B N 1
ATOM 2036 C CA . ALA B 1 118 ? -0.287 11.484 19.891 1 98.38 118 ALA B CA 1
ATOM 2037 C C . ALA B 1 118 ? 0.888 11.672 20.859 1 98.38 118 ALA B C 1
ATOM 2039 O O . ALA B 1 118 ? 0.785 12.398 21.844 1 98.38 118 ALA B O 1
ATOM 2040 N N . GLY B 1 119 ? 1.959 11.039 20.469 1 97.81 119 GLY B N 1
ATOM 2041 C CA . GLY B 1 119 ? 3.162 11.211 21.281 1 97.81 119 GLY B CA 1
ATOM 2042 C C . GLY B 1 119 ? 4.047 12.344 20.797 1 97.81 119 GLY B C 1
ATOM 2043 O O . GLY B 1 119 ? 3.699 13.047 19.844 1 97.81 119 GLY B O 1
ATOM 2044 N N . SER B 1 120 ? 5.172 12.477 21.438 1 97.06 120 SER B N 1
ATOM 2045 C CA . SER B 1 120 ? 6.094 13.539 21.062 1 97.06 120 SER B CA 1
ATOM 2046 C C . SER B 1 120 ? 6.758 13.25 19.719 1 97.06 120 SER B C 1
ATOM 2048 O O . SER B 1 120 ? 6.969 14.156 18.906 1 97.06 120 SER B O 1
ATOM 2050 N N . THR B 1 121 ? 6.965 11.938 19.516 1 98.31 121 THR B N 1
ATOM 2051 C CA . THR B 1 121 ? 7.719 11.633 18.297 1 98.31 121 THR B CA 1
ATOM 2052 C C . THR B 1 121 ? 6.973 10.617 17.438 1 98.31 121 THR B C 1
ATOM 2054 O O . THR B 1 121 ? 7.355 10.367 16.297 1 98.31 121 THR B O 1
ATOM 2057 N N . THR B 1 122 ? 5.941 10.031 18.031 1 98.75 122 THR B N 1
ATOM 2058 C CA . THR B 1 122 ? 5.199 9.016 17.297 1 98.75 122 THR B CA 1
ATOM 2059 C C . THR B 1 122 ? 3.701 9.156 17.547 1 98.75 122 THR B C 1
ATOM 2061 O O . THR B 1 122 ? 3.264 9.273 18.688 1 98.75 122 THR B O 1
ATOM 2064 N N . TRP B 1 123 ? 2.984 9.156 16.453 1 98.94 123 TRP B N 1
ATOM 2065 C CA . TRP B 1 123 ? 1.527 9.164 16.531 1 98.94 123 TRP B CA 1
ATOM 2066 C C . TRP B 1 123 ? 0.947 7.852 16.016 1 9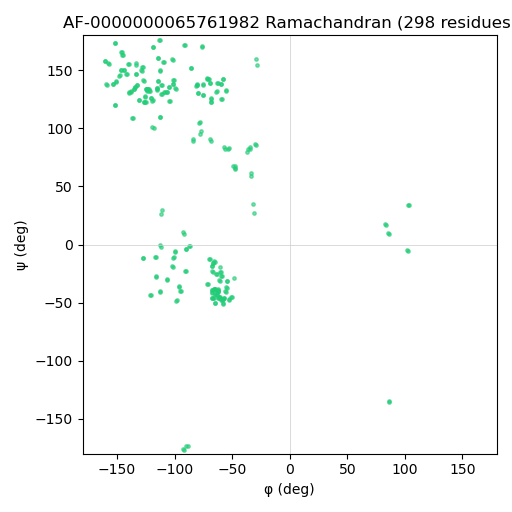8.94 123 TRP B C 1
ATOM 2068 O O . TRP B 1 123 ? 1.517 7.223 15.117 1 98.94 123 TRP B O 1
ATOM 2078 N N . PHE B 1 124 ? -0.238 7.473 16.594 1 98.94 124 PHE B N 1
ATOM 2079 C CA . PHE B 1 124 ? -0.892 6.23 16.203 1 98.94 124 PHE B CA 1
ATOM 2080 C C . PHE B 1 124 ? -2.318 6.492 15.734 1 98.94 124 PHE B C 1
ATOM 2082 O O . PHE B 1 124 ? -3.057 7.246 16.375 1 98.94 124 PHE B O 1
ATOM 2089 N N . TRP B 1 125 ? -2.656 5.898 14.648 1 98.94 125 TRP B N 1
ATOM 2090 C CA . TRP B 1 125 ? -4 5.973 14.086 1 98.94 125 TRP B CA 1
ATOM 2091 C C . TRP B 1 125 ? -4.555 4.578 13.812 1 98.94 125 TRP B C 1
ATOM 2093 O O . TRP B 1 125 ? -3.828 3.693 13.352 1 98.94 125 TRP B O 1
ATOM 2103 N N . ASP B 1 126 ? -5.816 4.43 14.078 1 98.94 126 ASP B N 1
ATOM 2104 C CA . ASP B 1 126 ? -6.578 3.309 13.539 1 98.94 126 ASP B CA 1
ATOM 2105 C C . ASP B 1 126 ? -7.379 3.73 12.305 1 98.94 126 ASP B C 1
ATOM 2107 O O . ASP B 1 126 ? -8.031 4.777 12.312 1 98.94 126 ASP B O 1
ATOM 2111 N N . VAL B 1 127 ? -7.34 2.928 11.242 1 99 127 VAL B N 1
ATOM 2112 C CA . VAL B 1 127 ? -8.07 3.238 10.023 1 99 127 VAL B CA 1
ATOM 2113 C C . VAL B 1 127 ? -8.977 2.064 9.648 1 99 127 VAL B C 1
ATOM 2115 O O . VAL B 1 127 ? -8.508 0.932 9.508 1 99 127 VAL B O 1
ATOM 2118 N N . SER B 1 128 ? -10.203 2.338 9.547 1 99 128 SER B N 1
ATOM 2119 C CA . SER B 1 128 ? -11.156 1.366 9.016 1 99 128 SER B CA 1
ATOM 2120 C C . SER B 1 128 ? -11.508 1.678 7.562 1 99 128 SER B C 1
ATOM 2122 O O . SER B 1 128 ? -11.672 2.842 7.195 1 99 128 SER B O 1
ATOM 2124 N N . LEU B 1 129 ? -11.586 0.651 6.75 1 99 129 LEU B N 1
ATOM 2125 C CA . LEU B 1 129 ? -11.93 0.804 5.34 1 99 129 LEU B CA 1
ATOM 2126 C C . LEU B 1 129 ? -13.172 -0.01 4.996 1 99 129 LEU B C 1
ATOM 2128 O O . LEU B 1 129 ? -13.25 -1.198 5.316 1 99 129 LEU B O 1
ATOM 2132 N N . ARG B 1 130 ? -14.062 0.672 4.316 1 98.94 130 ARG B N 1
ATOM 2133 C CA . ARG B 1 130 ? -15.359 0.065 4.059 1 98.94 130 ARG B CA 1
ATOM 2134 C C . ARG B 1 130 ? -15.766 0.237 2.598 1 98.94 130 ARG B C 1
ATOM 2136 O O . ARG B 1 130 ? -15.352 1.196 1.943 1 98.94 130 ARG B O 1
ATOM 2143 N N . ASP B 1 131 ? -16.641 -0.731 2.174 1 98.81 131 ASP B N 1
ATOM 2144 C CA . ASP B 1 131 ? -17.219 -0.6 0.835 1 98.81 131 ASP B CA 1
ATOM 2145 C C . ASP B 1 131 ? -18.5 0.221 0.865 1 98.81 131 ASP B C 1
ATOM 2147 O O . ASP B 1 131 ? -18.859 0.794 1.897 1 98.81 131 ASP B O 1
ATOM 2151 N N . ASP B 1 132 ? -19.172 0.288 -0.281 1 98.62 132 ASP B N 1
ATOM 2152 C CA . ASP B 1 132 ? -20.359 1.143 -0.425 1 98.62 132 ASP B CA 1
ATOM 2153 C C . ASP B 1 132 ? -21.516 0.638 0.437 1 98.62 132 ASP B C 1
ATOM 2155 O O . ASP B 1 132 ? -22.406 1.404 0.791 1 98.62 132 ASP B O 1
ATOM 2159 N N . ALA B 1 133 ? -21.469 -0.6 0.738 1 98.44 133 ALA B N 1
ATOM 2160 C CA . ALA B 1 133 ? -22.516 -1.184 1.562 1 98.44 133 ALA B CA 1
ATOM 2161 C C . ALA B 1 133 ? -22.203 -1.022 3.047 1 98.44 133 ALA B C 1
ATOM 2163 O O . ALA B 1 133 ? -22.953 -1.521 3.898 1 98.44 133 ALA B O 1
ATOM 2164 N N . GLY B 1 134 ? -21.109 -0.455 3.371 1 98.56 134 GLY B N 1
ATOM 2165 C CA . GLY B 1 134 ? -20.719 -0.222 4.754 1 98.56 134 GLY B CA 1
ATOM 2166 C C . GLY B 1 134 ? -20.016 -1.409 5.383 1 98.56 134 GLY B C 1
ATOM 2167 O O . GLY B 1 134 ? -19.781 -1.427 6.594 1 98.56 134 GLY B O 1
ATOM 2168 N N . ARG B 1 135 ? -19.688 -2.377 4.559 1 98.69 135 ARG B N 1
ATOM 2169 C CA . ARG B 1 135 ? -19.016 -3.562 5.074 1 98.69 135 ARG B CA 1
ATOM 2170 C C . ARG B 1 135 ? -17.516 -3.311 5.242 1 98.69 135 ARG B C 1
ATOM 2172 O O . ARG B 1 135 ? -16.891 -2.691 4.383 1 98.69 135 ARG B O 1
ATOM 2179 N N . LEU B 1 136 ? -16.969 -3.77 6.375 1 98.88 136 LEU B N 1
ATOM 2180 C CA . LEU B 1 136 ? -15.555 -3.641 6.66 1 98.88 136 LEU B CA 1
ATOM 2181 C C . LEU B 1 136 ? -14.727 -4.512 5.719 1 98.88 136 LEU B C 1
ATOM 2183 O O . LEU B 1 136 ? -14.891 -5.734 5.695 1 98.88 136 LEU B O 1
ATOM 2187 N N . CYS B 1 137 ? -13.82 -3.846 5 1 98.81 137 CYS B N 1
ATOM 2188 C CA . CYS B 1 137 ? -13.016 -4.582 4.031 1 98.81 137 CYS B CA 1
ATOM 2189 C C . CYS B 1 137 ? -11.586 -4.758 4.527 1 98.81 137 CYS B C 1
ATOM 2191 O O . CYS B 1 137 ? -10.922 -5.738 4.184 1 98.81 137 CYS B O 1
ATOM 2193 N N . ALA B 1 138 ? -11.125 -3.807 5.312 1 98.94 138 ALA B N 1
ATOM 2194 C CA . ALA B 1 138 ? -9.773 -3.826 5.855 1 98.94 138 ALA B CA 1
ATOM 2195 C C . ALA B 1 138 ? -9.648 -2.906 7.066 1 98.94 138 ALA B C 1
ATOM 2197 O O . ALA B 1 138 ? -10.469 -2.004 7.254 1 98.94 138 ALA B O 1
ATOM 2198 N N . VAL B 1 139 ? -8.656 -3.18 7.871 1 99 139 VAL B N 1
ATOM 2199 C CA . VAL B 1 139 ? -8.281 -2.291 8.969 1 99 139 VAL B CA 1
ATOM 2200 C C . VAL B 1 139 ? -6.77 -2.098 8.977 1 99 139 VAL B C 1
ATOM 2202 O O . VAL B 1 139 ? -6.016 -3.021 8.664 1 99 139 VAL B O 1
ATOM 2205 N N . SER B 1 140 ? -6.398 -0.931 9.367 1 99 140 SER B N 1
ATOM 2206 C CA . SER B 1 140 ? -4.977 -0.606 9.43 1 99 140 SER B CA 1
ATOM 2207 C C . SER B 1 140 ? -4.621 0.061 10.758 1 99 140 SER B C 1
ATOM 2209 O O . SER B 1 140 ? -5.371 0.905 11.25 1 99 140 SER B O 1
ATOM 2211 N N . SER B 1 141 ? -3.516 -0.358 11.289 1 98.94 141 SER B N 1
ATOM 2212 C CA . SER B 1 141 ? -2.84 0.367 12.359 1 98.94 141 SER B CA 1
ATOM 2213 C C . SER B 1 141 ? -1.609 1.102 11.836 1 98.94 141 SER B C 1
ATOM 2215 O O . SER B 1 141 ? -0.704 0.483 11.273 1 98.94 141 SER B O 1
ATOM 2217 N N . MET B 1 142 ? -1.642 2.361 12.086 1 98.94 142 MET B N 1
ATOM 2218 C CA . MET B 1 142 ? -0.611 3.221 11.516 1 98.94 142 MET B CA 1
ATOM 2219 C C . MET B 1 142 ? 0.251 3.844 12.609 1 98.94 142 MET B C 1
ATOM 2221 O O . MET B 1 142 ? -0.268 4.324 13.617 1 98.94 142 MET B O 1
ATOM 2225 N N . SER B 1 143 ? 1.54 3.785 12.391 1 98.94 143 SER B N 1
ATOM 2226 C CA . SER B 1 143 ? 2.471 4.59 13.172 1 98.94 143 SER B CA 1
ATOM 2227 C C . SER B 1 143 ? 3.121 5.672 12.32 1 98.94 143 SER B C 1
ATOM 2229 O O . SER B 1 143 ? 3.67 5.387 11.258 1 98.94 143 SER B O 1
ATOM 2231 N N . ILE B 1 144 ? 3.078 6.871 12.812 1 98.88 144 ILE B N 1
ATOM 2232 C CA . ILE B 1 144 ? 3.602 8.031 12.094 1 98.88 144 ILE B CA 1
ATOM 2233 C C . ILE B 1 144 ? 4.703 8.695 12.914 1 98.88 144 ILE B C 1
ATOM 2235 O O . ILE B 1 144 ? 4.484 9.07 14.07 1 98.88 144 ILE B O 1
ATOM 2239 N N . ALA B 1 145 ? 5.855 8.883 12.344 1 98.81 145 ALA B N 1
ATOM 2240 C CA . ALA B 1 145 ? 6.938 9.617 12.992 1 98.81 145 ALA B CA 1
ATOM 2241 C C . ALA B 1 145 ? 6.73 11.125 12.852 1 98.81 145 ALA B C 1
ATOM 2243 O O . ALA B 1 145 ? 6.379 11.617 11.781 1 98.81 145 ALA B O 1
ATOM 2244 N N . VAL B 1 146 ? 6.973 11.844 13.898 1 98.44 146 VAL B N 1
ATOM 2245 C CA . VAL B 1 146 ? 6.934 13.305 13.93 1 98.44 146 VAL B CA 1
ATOM 2246 C C . VAL B 1 146 ? 8.305 13.844 14.32 1 98.44 146 VAL B C 1
ATOM 2248 O O . VAL B 1 146 ? 8.852 13.484 15.367 1 98.44 146 VAL B O 1
ATOM 2251 N N . ARG B 1 147 ? 8.805 14.703 13.398 1 97.25 147 ARG B N 1
ATOM 2252 C CA . ARG B 1 147 ? 10.156 15.227 13.578 1 97.25 147 ARG B CA 1
ATOM 2253 C C . ARG B 1 147 ? 10.227 16.703 13.203 1 97.25 147 ARG B C 1
ATOM 2255 O O . ARG B 1 147 ? 9.414 17.188 12.406 1 97.25 147 ARG B O 1
ATOM 2262 N N . PRO B 1 148 ? 11.203 17.375 13.789 1 96.19 148 PRO B N 1
ATOM 2263 C CA . PRO B 1 148 ? 11.383 18.75 13.32 1 96.19 148 PRO B CA 1
ATOM 2264 C C . PRO B 1 148 ? 11.695 18.828 11.828 1 96.19 148 PRO B C 1
ATOM 2266 O O . PRO B 1 148 ? 12.445 18 11.305 1 96.19 148 PRO B O 1
ATOM 2269 N N . ARG B 1 149 ? 11.07 19.781 11.195 1 89.19 149 ARG B N 1
ATOM 2270 C CA . ARG B 1 149 ? 11.359 19.984 9.781 1 89.19 149 ARG B CA 1
ATOM 2271 C C . ARG B 1 149 ? 12.773 20.516 9.578 1 89.19 149 ARG B C 1
ATOM 2273 O O . ARG B 1 149 ? 13.242 21.375 10.336 1 89.19 149 ARG B O 1
ATOM 2280 N N . ARG B 1 150 ? 13.57 19.828 8.766 1 74.62 150 ARG B N 1
ATOM 2281 C CA . ARG B 1 150 ? 14.93 20.281 8.523 1 74.62 150 ARG B CA 1
ATOM 2282 C C . ARG B 1 150 ? 14.945 21.453 7.543 1 74.62 150 ARG B C 1
ATOM 2284 O O . ARG B 1 150 ? 14.305 21.391 6.492 1 74.62 150 ARG B O 1
ATOM 2291 N N . ASP B 1 151 ? 15.023 22.766 8.039 1 57.59 151 ASP B N 1
ATOM 2292 C CA . ASP B 1 151 ? 15.266 23.953 7.223 1 57.59 151 ASP B CA 1
ATOM 2293 C C . ASP B 1 151 ? 16.375 23.719 6.203 1 57.59 151 ASP B C 1
ATOM 2295 O O . ASP B 1 151 ? 17.25 22.875 6.426 1 57.59 151 ASP B O 1
#

Foldseek 3Di:
DDPPPPPPPLPLPPFQPLDPDDPDDCCRDPCNVQPKHWDDADLFKTKIKGWDDPSQPDPVQWGDPVSVQVNVQVTVQRNNCNPCSVVQKHKHWDDKDKDFDDTDRGAMKMKMWGWPDDDPFKTWIKMFIAGPVRDTGMIMITIMTMGGDDD/DDPPPPPPPLDLVPFQPLDPDDPDDCCRDPCNVQPKHWDDADLFKTKIKGWDDPSQDDPVQWGDPVSVQVNVQVTVQRNNCNPCSVVQKHKHWDDKDKDFDDTDRGAMKMKMWGWPDDDPFKTWIKMFIAGPVRDTGMIMITIMTMGGDDD

Organism: Arthrobacter globiformis (NCBI:txid1665)

Solvent-accessible surface area (backbone atoms only — not comparable to full-atom values): 15720 Å² total; per-residue (Å²): 137,82,78,76,77,74,71,72,72,81,57,66,71,61,56,71,85,84,58,97,71,59,82,30,56,55,70,46,9,33,53,37,64,51,41,56,32,52,75,46,77,44,88,56,36,34,32,31,37,29,64,54,47,55,45,39,11,35,42,82,39,34,54,28,70,19,46,56,43,26,52,47,46,52,50,50,36,48,38,47,34,60,59,36,39,87,73,50,28,41,55,42,71,34,32,44,37,31,39,49,73,43,91,47,68,59,61,35,44,37,37,39,35,36,59,74,42,80,53,89,46,44,32,32,32,40,27,45,29,23,38,82,86,65,46,70,24,33,41,31,44,36,34,30,36,41,43,74,52,83,128,136,83,80,76,76,74,72,72,74,80,54,62,69,63,56,69,86,83,59,98,70,57,83,29,55,55,69,45,9,34,51,37,64,51,41,54,32,50,74,46,76,44,86,54,37,33,30,31,37,29,62,54,48,56,45,38,11,35,42,82,39,34,54,27,70,20,48,56,43,27,53,46,45,50,50,51,36,48,40,47,34,60,59,36,39,86,72,50,29,39,54,44,70,34,32,44,37,31,40,49,72,44,91,46,67,60,61,35,44,36,38,40,34,38,59,74,42,81,53,90,46,46,32,32,30,41,25,45,27,23,38,81,85,66,46,69,24,33,40,33,45,37,34,31,36,41,42,73,54,83,128

pLDDT: mean 90.73, std 18.84, range [26.8, 99.0]